Protein AF-A0A2W5ZM91-F1 (afdb_monomer)

Mean predicted aligned error: 16.39 Å

Radius of gyration: 23.59 Å; Cα contacts (8 Å, |Δi|>4): 535; chains: 1; bounding box: 50×59×59 Å

Foldseek 3Di:
DQDFDDQDLVLLCLQQPDVLQVLLVVQLVVVQWPDWDDDPQKTWTWGDDPPDIWTWIWRPRDSVDIWTPIPDPCCVVPRGRHNRHSNSSVCVVCVVPPPPPPDPPPPDLPLFAAEDAPPDPQAFAKEKAWEWALPNVVCVVVQKIKIAMWIDGPNDIGQSLPDDSPGYHHYHQLVVLLVVLCVLPSVCRNPRMDIDGLVSVQSSLVSNAQPFHYANHRPHAAHEHPAADEFDWDWDQDPVRDIDIDGDDDPQWDWRDDPQFIWIDHPRYIHGYDDCPPPPPDD

Secondary structure (DSSP, 8-state):
-PPPPPP-HHHHHHHHHHHHHHHHHHHHHTT-EEEEEEETTEEEEEEEETTEEEEEEEEESSSS-EEE---SHHHHHH----HHHHHHHHHHHS------S-------STTPPEEEETT-TTPEEEEEEEEE-TTHHHHHHHTEEEEEEEEEETTEEEEGGGS-TT-EEEE-HHHHHHHHHHTT-HHHHHHSEEEEEHHHHHHHGGGGTT-TTEEETTTEE-EEEEEEEPPPEEEEE-TTS-EEEEEPPPTTEEEEE-SS-EEEEETTEEEEE-SS-------

Nearest PDB structures (foldseek):
  2ejx-assembly1_A  TM=6.306E-01  e=1.205E+00  Sulfurisphaera tokodaii str. 7
  4nf9-assembly2_B  TM=4.970E-01  e=1.278E+00  Homo sapiens
  8eug-assembly1_n  TM=3.328E-01  e=2.441E+00  Schizosaccharomyces pombe

pLDDT: mean 83.67, std 16.08, range [26.62, 97.62]

Solvent-accessible surface area (backbone atoms only — not comparable to full-atom values): 15792 Å² total; per-residue (Å²): 133,83,77,78,75,79,89,44,72,66,54,44,36,70,62,32,31,68,70,17,46,53,49,9,49,54,40,48,73,66,64,27,57,81,39,62,50,78,57,82,51,39,35,40,28,32,32,53,56,92,95,45,75,32,52,19,12,34,40,47,81,44,94,90,43,66,45,56,58,32,69,44,66,62,26,72,75,67,58,43,42,40,24,58,28,39,19,31,54,48,46,64,76,48,54,72,70,81,71,65,88,67,68,77,82,64,78,65,66,74,68,44,54,42,74,43,58,69,89,50,85,91,35,50,61,39,48,60,34,44,30,37,47,71,57,42,71,60,30,53,75,72,44,44,41,52,40,35,36,31,32,33,45,82,93,47,74,46,44,46,37,74,46,61,42,91,41,48,26,14,25,54,72,53,45,49,35,38,55,61,44,43,62,84,40,63,51,25,53,71,66,12,34,40,80,29,44,59,62,59,49,60,68,35,47,74,43,38,43,69,32,91,41,32,19,36,37,94,77,44,67,34,45,28,49,81,59,65,46,72,70,54,71,48,77,45,78,41,96,86,76,46,77,48,79,42,73,56,83,63,85,84,52,46,84,46,72,57,100,87,51,41,31,29,43,42,94,51,33,38,31,32,47,40,75,82,70,73,83,74,75,82,127

Structure (mmCIF, N/CA/C/O backbone):
data_AF-A0A2W5ZM91-F1
#
_entry.id   AF-A0A2W5ZM91-F1
#
loop_
_atom_site.group_PDB
_atom_site.id
_atom_site.type_symbol
_atom_site.label_atom_id
_atom_site.label_alt_id
_atom_site.label_comp_id
_atom_site.label_asym_id
_atom_site.label_entity_id
_atom_site.label_seq_id
_atom_site.pdbx_PDB_ins_code
_atom_site.Cartn_x
_atom_site.Cartn_y
_atom_site.Cartn_z
_atom_site.occupancy
_atom_site.B_iso_or_equiv
_atom_site.auth_seq_id
_atom_site.auth_comp_id
_atom_site.auth_asym_id
_atom_site.auth_atom_id
_atom_site.pdbx_PDB_model_num
ATOM 1 N N . MET A 1 1 ? -25.606 38.212 18.633 1.00 45.12 1 MET A N 1
ATOM 2 C CA . MET A 1 1 ? -25.183 37.470 17.427 1.00 45.12 1 MET A CA 1
ATOM 3 C C . MET A 1 1 ? -23.709 37.774 17.225 1.00 45.12 1 MET A C 1
ATOM 5 O O . MET A 1 1 ? -23.385 38.929 16.989 1.00 45.12 1 MET A O 1
ATOM 9 N N . SER A 1 2 ? -22.821 36.812 17.476 1.00 53.09 2 SER A N 1
ATOM 10 C CA . SER A 1 2 ? -21.373 37.053 17.430 1.00 53.09 2 SER A CA 1
ATOM 11 C C . SER A 1 2 ? -20.915 37.198 15.982 1.00 53.09 2 SER A C 1
ATOM 13 O O . SER A 1 2 ? -21.149 36.304 15.173 1.00 53.09 2 SER A O 1
ATOM 15 N N . THR A 1 3 ? -20.287 38.325 15.656 1.00 59.88 3 THR A N 1
ATOM 16 C CA . THR A 1 3 ? -19.667 38.573 14.350 1.00 59.88 3 THR A CA 1
ATOM 17 C C . THR A 1 3 ? -18.680 37.444 14.027 1.00 59.88 3 THR A C 1
ATOM 19 O O . THR A 1 3 ? -17.858 37.117 14.888 1.00 59.8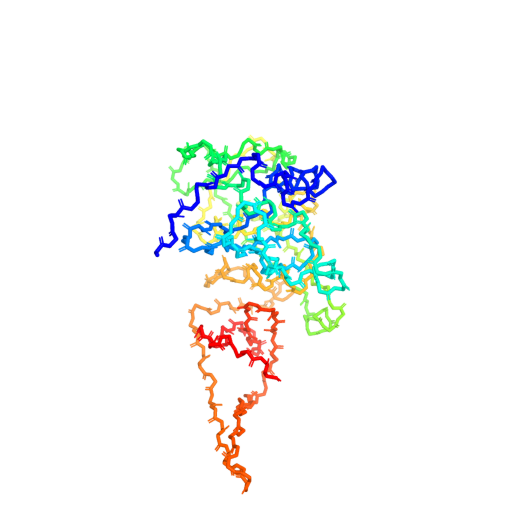8 3 THR A O 1
ATOM 22 N N . PRO A 1 4 ? -18.734 36.827 12.830 1.00 65.62 4 PRO A N 1
ATOM 23 C CA . PRO A 1 4 ? -17.819 35.751 12.472 1.00 65.62 4 PRO A CA 1
ATOM 24 C C . PRO A 1 4 ? -16.387 36.282 12.478 1.00 65.62 4 PRO A C 1
ATOM 26 O O . PRO A 1 4 ? -16.060 37.248 11.787 1.00 65.62 4 PRO A O 1
ATOM 29 N N . ILE A 1 5 ? -15.530 35.668 13.290 1.00 78.88 5 ILE A N 1
ATOM 30 C CA . ILE A 1 5 ? -14.145 36.108 13.422 1.00 78.88 5 ILE A CA 1
ATOM 31 C C . ILE A 1 5 ? -13.370 35.637 12.197 1.00 78.88 5 ILE A C 1
ATOM 33 O O . ILE A 1 5 ? -13.361 34.434 11.916 1.00 78.88 5 ILE A O 1
ATOM 37 N N . PRO A 1 6 ? -12.701 36.544 11.467 1.00 82.00 6 PRO A N 1
ATOM 38 C CA . PRO A 1 6 ? -11.845 36.133 10.375 1.00 82.00 6 PRO A CA 1
ATOM 39 C C . PRO A 1 6 ? -10.673 35.332 10.941 1.00 82.00 6 PRO A C 1
ATOM 41 O O . PRO A 1 6 ? -9.963 35.775 11.851 1.00 82.00 6 PRO A O 1
ATOM 44 N N . LEU A 1 7 ? -10.461 34.141 10.388 1.00 87.56 7 LEU A N 1
ATOM 45 C CA . LEU A 1 7 ? -9.251 33.379 10.646 1.00 87.56 7 LEU A CA 1
ATOM 46 C C . LEU A 1 7 ? -8.064 34.216 10.139 1.00 87.56 7 LEU A C 1
ATOM 48 O O . LEU A 1 7 ? -8.095 34.718 9.019 1.00 87.56 7 LEU A O 1
ATOM 52 N N . THR A 1 8 ? -7.032 34.413 10.960 1.00 89.12 8 THR A N 1
ATOM 53 C CA . THR A 1 8 ? -5.818 35.160 10.580 1.00 89.12 8 THR A CA 1
ATOM 54 C C . THR A 1 8 ? -4.586 34.546 11.235 1.00 89.12 8 THR A C 1
ATOM 56 O O . THR A 1 8 ? -4.690 33.907 12.283 1.00 89.12 8 THR A O 1
ATOM 59 N N . GLU A 1 9 ? -3.398 34.755 10.654 1.00 87.75 9 GLU A N 1
ATOM 60 C CA . GLU A 1 9 ? -2.157 34.197 11.218 1.00 87.75 9 GLU A CA 1
ATOM 61 C C . GLU A 1 9 ? -1.914 34.781 12.618 1.00 87.75 9 GLU A C 1
ATOM 63 O O . GLU A 1 9 ? -1.551 34.059 13.543 1.00 87.75 9 GLU A O 1
ATOM 68 N N . ARG A 1 10 ? -2.239 36.066 12.811 1.00 86.50 10 ARG A N 1
ATOM 69 C CA . ARG A 1 10 ? -2.161 36.747 14.108 1.00 86.50 10 ARG A CA 1
ATOM 70 C C . ARG A 1 10 ? -3.067 36.113 15.167 1.00 86.50 10 ARG A C 1
ATOM 72 O O . ARG A 1 10 ? -2.619 35.928 16.293 1.00 86.50 10 ARG A O 1
ATOM 79 N N . LEU A 1 11 ? -4.303 35.745 14.816 1.00 89.56 11 LEU A N 1
ATOM 80 C CA . LEU A 1 11 ? -5.210 35.033 15.725 1.00 89.56 11 LEU A CA 1
ATOM 81 C C . LEU A 1 11 ? -4.608 33.692 16.170 1.00 89.56 11 LEU A C 1
ATOM 83 O O . LEU A 1 11 ? -4.614 33.377 17.356 1.00 89.56 11 LEU A O 1
ATOM 87 N N . LEU A 1 12 ? -4.047 32.932 15.230 1.00 91.69 12 LEU A N 1
ATOM 88 C CA . LEU A 1 12 ? -3.446 31.629 15.509 1.00 91.69 12 LEU A CA 1
ATOM 89 C C . LEU A 1 12 ? -2.188 31.728 16.386 1.00 91.69 12 LEU A C 1
ATOM 91 O O . LEU A 1 12 ? -2.015 30.910 17.289 1.00 91.69 12 LEU A O 1
ATOM 95 N N . ILE A 1 13 ? -1.334 32.734 16.153 1.00 90.19 13 ILE A N 1
ATOM 96 C CA . ILE A 1 13 ? -0.159 33.010 17.000 1.00 90.19 13 ILE A CA 1
ATOM 97 C C . ILE A 1 13 ? -0.594 33.407 18.408 1.00 90.19 13 ILE A C 1
ATOM 99 O O . ILE A 1 13 ? -0.025 32.908 19.373 1.00 90.19 13 ILE A O 1
ATOM 103 N N . ASN A 1 14 ? -1.599 34.274 18.537 1.00 87.88 14 ASN A N 1
ATOM 104 C CA . ASN A 1 14 ? -2.078 34.718 19.844 1.00 87.88 14 ASN A CA 1
ATOM 105 C C . ASN A 1 14 ? -2.711 33.571 20.642 1.00 87.88 14 ASN A C 1
ATOM 107 O O . ASN A 1 14 ? -2.545 33.513 21.855 1.00 87.88 14 ASN A O 1
ATOM 111 N N . ALA A 1 15 ? -3.399 32.650 19.963 1.00 88.31 15 ALA A N 1
ATOM 112 C CA . ALA A 1 15 ? -4.065 31.525 20.604 1.00 88.31 15 ALA A CA 1
ATOM 113 C C . ALA A 1 15 ? -3.082 30.399 21.000 1.00 88.31 15 ALA A C 1
ATOM 115 O O . ALA A 1 15 ? -3.124 29.907 22.124 1.00 88.31 15 ALA A O 1
ATOM 116 N N . GLY A 1 16 ? -2.180 29.986 20.100 1.00 86.50 16 GLY A N 1
ATOM 117 C CA . GLY A 1 16 ? -1.234 28.882 20.345 1.00 86.50 16 GLY A CA 1
ATOM 118 C C . GLY A 1 16 ? 0.130 29.286 20.909 1.00 86.50 16 GLY A C 1
ATOM 119 O O . GLY A 1 16 ? 0.872 28.447 21.421 1.00 86.50 16 GLY A O 1
ATOM 120 N N . GLY A 1 17 ? 0.494 30.560 20.806 1.00 88.06 17 GLY A N 1
ATOM 121 C CA . GLY A 1 17 ? 1.835 31.042 21.110 1.00 88.06 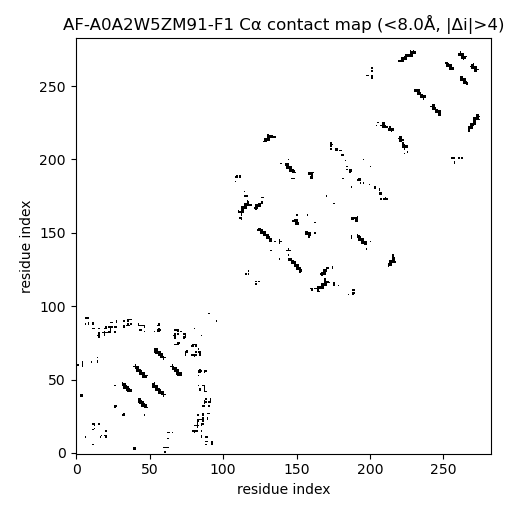17 GLY A CA 1
ATOM 122 C C . GLY A 1 17 ? 2.881 30.663 20.054 1.00 88.06 17 GLY A C 1
ATOM 123 O O . GLY A 1 17 ? 2.657 29.879 19.125 1.00 88.06 17 GLY A O 1
ATOM 124 N N . TRP A 1 18 ? 4.078 31.233 20.209 1.00 86.62 18 TRP A N 1
ATOM 125 C CA . TRP A 1 18 ? 5.196 31.022 19.285 1.00 86.62 18 TRP A CA 1
ATOM 126 C C . TRP A 1 18 ? 5.643 29.552 19.148 1.00 86.62 18 TRP A C 1
ATOM 128 O O . TRP A 1 18 ? 5.872 29.123 18.014 1.00 86.62 18 TRP A O 1
ATOM 138 N N . PRO A 1 19 ? 5.728 28.741 20.227 1.00 88.81 19 PRO A N 1
ATOM 139 C CA . PRO A 1 19 ? 6.114 27.334 20.106 1.00 88.81 19 PRO A CA 1
ATOM 140 C C . PRO A 1 19 ? 5.137 26.518 19.247 1.00 88.81 19 PRO A C 1
ATOM 142 O O . PRO A 1 19 ? 5.575 25.790 18.354 1.00 88.81 19 PRO A O 1
ATOM 145 N N . ALA A 1 20 ? 3.824 26.697 19.445 1.00 91.62 20 ALA A N 1
ATOM 146 C CA . ALA A 1 20 ? 2.808 26.019 18.643 1.00 91.62 20 ALA A CA 1
ATOM 147 C C . ALA A 1 20 ? 2.828 26.498 17.187 1.00 91.62 20 ALA A C 1
ATOM 149 O O . ALA A 1 20 ? 2.715 25.678 16.282 1.00 91.62 20 ALA A O 1
ATOM 150 N N . MET A 1 21 ? 3.038 27.798 16.942 1.00 90.69 21 MET A N 1
ATOM 151 C CA . MET A 1 21 ? 3.167 28.328 15.580 1.00 90.69 21 MET A CA 1
ATOM 152 C C . MET A 1 21 ? 4.398 27.770 14.851 1.00 90.69 21 MET A C 1
ATOM 154 O O . MET A 1 21 ? 4.317 27.438 13.668 1.00 90.69 21 MET A O 1
ATOM 158 N N . LYS A 1 22 ? 5.539 27.631 15.537 1.00 90.62 22 LYS A N 1
ATOM 159 C CA . LYS A 1 22 ? 6.743 27.027 14.948 1.00 90.62 22 LYS A CA 1
ATOM 160 C C . LYS A 1 22 ? 6.488 25.569 14.556 1.00 90.62 22 LYS A C 1
ATOM 162 O O . LYS A 1 22 ? 6.696 25.215 13.399 1.00 90.62 22 LYS A O 1
ATOM 167 N N . ALA A 1 23 ? 5.954 24.769 15.478 1.00 91.19 23 ALA A N 1
ATOM 168 C CA . ALA A 1 23 ? 5.603 23.376 15.205 1.00 91.19 23 ALA A CA 1
ATOM 169 C C . ALA A 1 23 ? 4.553 23.252 14.084 1.00 91.19 23 ALA A C 1
ATOM 171 O O . ALA A 1 23 ? 4.670 22.400 13.206 1.00 91.19 23 ALA A O 1
ATOM 172 N N . ALA A 1 24 ? 3.556 24.140 14.063 1.00 94.19 24 ALA A N 1
ATOM 173 C CA . ALA A 1 24 ? 2.532 24.172 13.028 1.00 94.19 24 ALA A CA 1
ATOM 174 C C . ALA A 1 24 ? 3.106 24.442 11.634 1.00 94.19 24 ALA A C 1
ATOM 176 O O . ALA A 1 24 ? 2.694 23.806 10.665 1.00 94.19 24 ALA A O 1
ATOM 177 N N . ARG A 1 25 ? 4.081 25.351 11.522 1.00 90.69 25 ARG A N 1
ATOM 178 C CA . ARG A 1 25 ? 4.779 25.616 10.256 1.00 90.69 25 ARG A CA 1
ATOM 179 C C . ARG A 1 25 ? 5.523 24.384 9.759 1.00 90.69 25 ARG A C 1
ATOM 181 O O . ARG A 1 25 ? 5.434 24.092 8.572 1.00 90.69 25 ARG A O 1
ATOM 188 N N . ASP A 1 26 ? 6.183 23.640 10.643 1.00 89.06 26 ASP A N 1
ATOM 189 C CA . ASP A 1 26 ? 6.865 22.395 10.270 1.00 89.06 26 ASP A CA 1
ATOM 190 C C . ASP A 1 26 ? 5.866 21.321 9.802 1.00 89.06 26 ASP A C 1
ATOM 192 O O . ASP A 1 26 ? 6.106 20.639 8.805 1.00 89.06 26 ASP A O 1
ATOM 196 N N . VAL A 1 27 ? 4.705 21.218 10.458 1.00 90.25 27 VAL A N 1
ATOM 197 C CA . VAL A 1 27 ? 3.609 20.307 10.079 1.00 90.25 27 VAL A CA 1
ATOM 198 C C . VAL A 1 27 ? 3.021 20.656 8.707 1.00 90.25 27 VAL A C 1
ATOM 200 O O . VAL A 1 27 ? 2.840 19.761 7.876 1.00 90.25 27 VAL A O 1
ATOM 203 N N . VAL A 1 28 ? 2.741 21.939 8.455 1.00 89.25 28 VAL A N 1
ATOM 204 C CA . VAL A 1 28 ? 2.219 22.419 7.164 1.00 89.25 28 VAL A CA 1
ATOM 205 C C . VAL A 1 28 ? 3.267 22.248 6.066 1.00 89.25 28 VAL A C 1
ATOM 207 O O . VAL A 1 28 ? 2.954 21.707 5.010 1.00 89.25 28 VAL A O 1
ATOM 210 N N . LYS A 1 29 ? 4.528 22.619 6.329 1.00 85.44 29 LYS A N 1
ATOM 211 C CA . LYS A 1 29 ? 5.647 22.442 5.390 1.00 85.44 29 LYS A CA 1
ATOM 212 C C . LYS A 1 29 ? 5.853 20.974 5.015 1.00 85.44 29 LYS A C 1
ATOM 214 O O . LYS A 1 29 ? 6.167 20.677 3.871 1.00 85.44 29 LYS A O 1
ATOM 219 N N . ALA A 1 30 ? 5.655 20.060 5.963 1.00 80.69 30 ALA A N 1
ATOM 220 C CA . ALA A 1 30 ? 5.753 18.623 5.733 1.00 80.69 30 ALA A CA 1
ATOM 221 C C . ALA A 1 30 ? 4.491 17.998 5.099 1.00 80.69 30 ALA A C 1
ATOM 223 O O . ALA A 1 30 ? 4.415 16.771 5.013 1.00 80.69 30 ALA A O 1
ATOM 224 N N . GLY A 1 31 ? 3.487 18.797 4.710 1.00 85.44 31 GLY A N 1
ATOM 225 C CA . GLY A 1 31 ? 2.267 18.315 4.050 1.00 85.44 31 GLY A CA 1
ATOM 226 C C . GLY A 1 31 ? 1.434 17.363 4.912 1.00 85.44 31 GLY A C 1
ATOM 227 O O . GLY A 1 31 ? 0.794 16.451 4.398 1.00 85.44 31 GLY A O 1
ATOM 228 N N . ARG A 1 32 ? 1.488 17.508 6.242 1.00 88.44 32 ARG A N 1
ATOM 229 C CA . ARG A 1 32 ? 0.858 16.557 7.174 1.00 88.44 32 ARG A CA 1
ATOM 230 C C . ARG A 1 32 ? -0.580 16.908 7.549 1.00 88.44 32 ARG A C 1
ATOM 232 O O . ARG A 1 32 ? -1.206 16.138 8.272 1.00 88.44 32 ARG A O 1
ATOM 239 N N . VAL A 1 33 ? -1.100 18.040 7.082 1.00 92.00 33 VAL A N 1
ATOM 240 C CA . VAL A 1 33 ? -2.511 18.410 7.234 1.00 92.00 33 VAL A CA 1
ATOM 241 C C . VAL A 1 33 ? -3.282 17.787 6.074 1.00 92.00 33 VAL A C 1
ATOM 243 O O . VAL A 1 33 ? -3.070 18.170 4.928 1.00 92.00 33 VAL A O 1
ATOM 246 N N . THR A 1 34 ? -4.133 16.801 6.350 1.00 84.00 34 THR A N 1
ATOM 247 C CA . THR A 1 34 ? -4.862 16.059 5.303 1.00 84.00 34 THR A CA 1
ATOM 248 C C . THR A 1 34 ? -6.233 16.655 5.000 1.00 84.00 34 THR A C 1
ATOM 250 O O . THR A 1 34 ? -6.782 16.412 3.934 1.00 84.00 34 THR A O 1
ATOM 253 N N . GLU A 1 35 ? -6.787 17.431 5.930 1.00 84.62 35 GLU A N 1
ATOM 254 C CA . GLU A 1 35 ? -8.048 18.153 5.762 1.00 84.62 35 GLU A CA 1
ATOM 255 C C . GLU A 1 35 ? -8.014 19.424 6.612 1.00 84.62 35 GLU A C 1
ATOM 257 O O . GLU A 1 35 ? -7.480 19.403 7.726 1.00 84.62 35 GLU A O 1
ATOM 262 N N . ALA A 1 36 ? -8.594 20.511 6.104 1.00 90.69 36 ALA A N 1
ATOM 263 C CA . ALA A 1 36 ? -8.830 21.727 6.866 1.00 90.69 36 ALA A CA 1
ATOM 264 C C . ALA A 1 36 ? -10.106 22.424 6.375 1.00 90.69 36 ALA A C 1
ATOM 266 O O . ALA A 1 36 ? -10.306 22.607 5.175 1.00 90.69 36 ALA A O 1
ATOM 267 N N . ARG A 1 37 ? -10.966 22.817 7.311 1.00 89.69 37 ARG A N 1
ATOM 268 C CA . ARG A 1 37 ? -12.248 23.481 7.064 1.00 89.69 37 ARG A CA 1
ATOM 269 C C . ARG A 1 37 ? -12.505 24.498 8.165 1.00 89.69 37 ARG A C 1
ATOM 271 O O . ARG A 1 37 ? -12.347 24.184 9.346 1.00 89.69 37 ARG A O 1
ATOM 278 N N . TYR A 1 38 ? -12.921 25.701 7.781 1.00 91.19 38 TYR A N 1
ATOM 279 C CA . TYR A 1 38 ? -13.354 26.728 8.722 1.00 91.19 38 TYR A CA 1
ATOM 280 C C . TYR A 1 38 ? -14.803 27.111 8.446 1.00 91.19 38 TYR A C 1
ATOM 282 O O . TYR A 1 38 ? -15.105 27.789 7.469 1.00 91.19 38 TYR A O 1
ATOM 290 N N . GLU A 1 39 ? -15.682 26.659 9.332 1.00 89.44 39 GLU A N 1
ATOM 291 C CA . GLU A 1 39 ? -17.096 27.012 9.380 1.00 89.44 39 GLU A CA 1
ATOM 292 C C . GLU A 1 39 ? -17.323 27.691 10.735 1.00 89.44 39 GLU A C 1
ATOM 294 O O . GLU A 1 39 ? -17.506 26.994 11.737 1.00 89.44 39 GLU A O 1
ATOM 299 N N . PRO A 1 40 ? -17.214 29.035 10.815 1.00 84.31 40 PRO A N 1
ATOM 300 C CA . PRO A 1 40 ? -17.241 29.758 12.081 1.00 84.31 40 PRO A CA 1
ATOM 301 C C . PRO A 1 40 ? -18.400 29.308 12.987 1.00 84.31 40 PRO A C 1
ATOM 303 O O . PRO A 1 40 ? -19.536 29.223 12.519 1.00 84.31 40 PRO A O 1
ATOM 306 N N . PRO A 1 41 ? -18.148 29.033 14.282 1.00 90.19 41 PRO A N 1
ATOM 307 C CA . PRO A 1 41 ? -16.902 29.262 15.027 1.00 90.19 41 PRO A CA 1
ATOM 308 C C . PRO A 1 41 ? -15.905 28.087 14.980 1.00 90.19 41 PRO A C 1
ATOM 310 O O . PRO A 1 41 ? -14.948 28.063 15.752 1.00 90.19 41 PRO A O 1
ATOM 313 N N . LEU A 1 42 ? -16.140 27.072 14.151 1.00 93.12 42 LEU A N 1
ATOM 314 C CA . LEU A 1 42 ? -15.397 25.815 14.158 1.00 93.12 42 LEU A CA 1
ATOM 315 C C . LEU A 1 42 ? -14.331 25.771 13.061 1.00 93.12 42 LEU A C 1
ATOM 317 O O . LEU A 1 42 ? -14.612 25.788 11.865 1.00 93.12 42 LEU A O 1
ATOM 321 N N . LEU A 1 43 ? -13.085 25.632 13.497 1.00 94.06 43 LEU A N 1
ATOM 322 C CA . LEU A 1 43 ? -11.960 25.210 12.678 1.00 94.06 43 LEU A CA 1
ATOM 323 C C . LEU A 1 43 ? -11.753 23.711 12.897 1.00 94.06 43 LEU A C 1
ATOM 325 O O . LEU A 1 43 ? -11.539 23.284 14.030 1.00 94.06 43 LEU A O 1
ATOM 329 N N . THR A 1 44 ? -11.794 22.913 11.838 1.00 92.88 44 THR A N 1
ATOM 330 C CA . THR A 1 44 ? -11.666 21.450 11.916 1.00 92.88 44 THR A CA 1
ATOM 331 C C . THR A 1 44 ? -10.741 20.916 10.834 1.00 92.88 44 THR A C 1
ATOM 333 O O . THR A 1 44 ? -10.594 21.520 9.774 1.00 92.88 44 THR A O 1
ATOM 336 N N . GLY A 1 45 ? -10.085 19.796 11.119 1.00 92.25 45 GLY A N 1
ATOM 337 C CA . GLY A 1 45 ? -9.166 19.155 10.197 1.00 92.25 45 GLY A CA 1
ATOM 338 C C . GLY A 1 45 ? -8.506 17.913 10.782 1.00 92.25 45 GLY A C 1
ATOM 339 O O . GLY A 1 45 ? -8.777 17.500 11.916 1.00 92.25 45 GLY A O 1
ATOM 340 N N . PHE A 1 46 ? -7.603 17.335 10.001 1.00 92.31 46 PHE A N 1
ATOM 341 C CA . PHE A 1 46 ? -6.823 16.166 10.391 1.00 92.31 46 PHE A CA 1
ATOM 342 C C . PHE A 1 46 ? -5.337 16.421 10.182 1.00 92.31 46 PHE A C 1
ATOM 344 O O . PHE A 1 46 ? -4.925 16.971 9.158 1.00 92.31 46 PHE A O 1
ATOM 351 N N . VAL A 1 47 ? -4.533 15.999 11.158 1.00 93.19 47 VAL A N 1
ATOM 352 C CA . VAL A 1 47 ? -3.077 16.138 11.113 1.00 93.19 47 VAL A CA 1
ATOM 353 C C . VAL A 1 47 ? -2.410 14.798 11.387 1.00 93.19 47 VAL A C 1
ATOM 355 O O . VAL A 1 47 ? -2.672 14.154 12.405 1.00 93.19 47 VAL A O 1
ATOM 358 N N . ARG A 1 48 ? -1.524 14.388 10.479 1.00 91.50 48 ARG A N 1
ATOM 359 C CA . ARG A 1 48 ? -0.719 13.174 10.606 1.00 91.50 48 ARG A CA 1
ATOM 360 C C . ARG A 1 48 ? 0.554 13.447 11.401 1.00 91.50 48 ARG A C 1
ATOM 362 O O . ARG A 1 48 ? 1.342 14.323 11.051 1.00 91.50 48 ARG A O 1
ATOM 369 N N . GLU A 1 49 ? 0.829 12.626 12.402 1.00 83.19 49 GLU A N 1
ATOM 370 C CA . GLU A 1 49 ? 2.094 12.636 13.135 1.00 83.19 49 GLU A CA 1
ATOM 371 C C . GLU A 1 49 ? 2.529 11.193 13.420 1.00 83.19 49 GLU A C 1
ATOM 373 O O . GLU A 1 49 ? 1.833 10.413 14.076 1.00 83.19 49 GLU A O 1
ATOM 378 N N . GLY A 1 50 ? 3.678 10.807 12.858 1.00 80.94 50 GLY A N 1
ATOM 379 C CA . GLY A 1 50 ? 4.094 9.407 12.812 1.00 80.94 50 GLY A CA 1
ATOM 380 C C . GLY A 1 50 ? 3.043 8.543 12.106 1.00 80.94 50 GLY A C 1
ATOM 381 O O . GLY A 1 50 ? 2.649 8.834 10.979 1.00 80.94 50 GLY A O 1
ATOM 382 N N . ALA A 1 51 ? 2.582 7.492 12.788 1.00 74.38 51 ALA A N 1
ATOM 383 C CA . ALA A 1 51 ? 1.537 6.585 12.306 1.00 74.38 51 ALA A CA 1
ATOM 384 C C . ALA A 1 51 ? 0.112 6.972 12.757 1.00 74.38 51 ALA A C 1
ATOM 386 O O . ALA A 1 51 ? -0.837 6.246 12.465 1.00 74.38 51 ALA A O 1
ATOM 387 N N . LYS A 1 52 ? -0.057 8.073 13.505 1.00 76.00 52 LYS A N 1
ATOM 388 C CA . LYS A 1 52 ? -1.355 8.496 14.048 1.00 76.00 52 LYS A CA 1
ATOM 389 C C . LYS A 1 52 ? -1.909 9.680 13.259 1.00 76.00 52 LYS A C 1
ATOM 391 O O . LYS A 1 52 ? -1.171 10.595 12.905 1.00 76.00 52 LYS A O 1
ATOM 396 N N . ASN A 1 53 ? -3.222 9.672 13.044 1.00 87.62 53 ASN A N 1
ATOM 397 C CA . ASN A 1 53 ? -3.969 10.829 12.562 1.00 87.62 53 ASN A CA 1
ATOM 398 C C . ASN A 1 53 ? -4.742 11.426 13.735 1.00 87.62 53 ASN A C 1
ATOM 400 O O . ASN A 1 53 ? -5.589 10.759 14.334 1.00 87.62 53 ASN A O 1
ATOM 404 N N . TYR A 1 54 ? -4.446 12.676 14.066 1.00 91.38 54 TYR A N 1
ATOM 405 C CA . TYR A 1 54 ? -5.169 13.416 15.086 1.00 91.38 54 TYR A CA 1
ATOM 406 C C . TYR A 1 54 ? -6.298 14.206 14.439 1.00 91.38 54 TYR A C 1
ATOM 408 O O . TYR A 1 54 ? -6.096 14.893 13.438 1.00 91.38 54 TYR A O 1
ATOM 416 N N . ARG A 1 55 ? -7.488 14.129 15.040 1.00 92.75 55 ARG A N 1
ATOM 417 C CA . ARG A 1 55 ? -8.539 15.112 14.784 1.00 92.75 55 ARG A CA 1
ATOM 418 C C . ARG A 1 55 ? -8.073 16.398 15.452 1.00 92.75 55 ARG A C 1
ATOM 420 O O . ARG A 1 55 ? -7.782 16.388 16.648 1.00 92.75 55 ARG A O 1
ATOM 427 N N . SER A 1 56 ? -7.956 17.466 14.679 1.00 95.75 56 SER A N 1
ATOM 428 C CA . SER A 1 56 ? -7.362 18.732 15.103 1.00 95.75 56 SER A CA 1
ATOM 429 C C . SER A 1 56 ? -8.277 19.885 14.729 1.00 95.75 56 SER A C 1
ATOM 431 O O . SER A 1 56 ? -9.037 19.808 13.766 1.00 95.75 56 SER A O 1
ATOM 433 N N . GLY A 1 57 ? -8.245 20.952 15.515 1.00 94.19 57 GLY A N 1
ATOM 434 C CA . GLY A 1 57 ? -9.191 22.036 15.325 1.00 94.19 57 GLY A CA 1
ATOM 435 C C . GLY A 1 57 ? -9.312 22.949 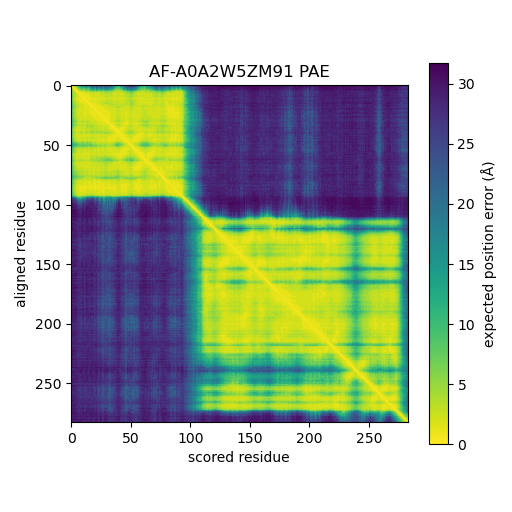16.527 1.00 94.19 57 GLY A C 1
ATOM 436 O O . GLY A 1 57 ? -8.797 22.658 17.607 1.00 94.19 57 GLY A O 1
ATOM 437 N N . LEU A 1 58 ? -10.016 24.054 16.319 1.00 95.00 58 LEU A N 1
ATOM 438 C CA . LEU A 1 58 ? -10.288 25.072 17.322 1.00 95.00 58 LEU A CA 1
ATOM 439 C C . LEU A 1 58 ? -11.773 25.426 17.294 1.00 95.00 58 LEU A C 1
ATOM 441 O O . LEU A 1 58 ? -12.383 25.480 16.226 1.00 95.00 58 LEU A O 1
ATOM 445 N N . ARG A 1 59 ? -12.340 25.742 18.456 1.00 92.88 59 ARG A N 1
ATOM 446 C CA . ARG A 1 59 ? -13.582 26.514 18.533 1.00 92.88 59 ARG A CA 1
ATOM 447 C C . ARG A 1 59 ? -13.222 27.952 18.883 1.00 92.88 59 ARG A C 1
ATOM 449 O O . ARG A 1 59 ? -12.778 28.220 19.993 1.00 92.88 59 ARG A O 1
ATOM 456 N N . ILE A 1 60 ? -13.391 28.862 17.932 1.00 91.88 60 ILE A N 1
ATOM 457 C CA . ILE A 1 60 ? -13.016 30.276 18.033 1.00 91.88 60 ILE A CA 1
ATOM 458 C C . ILE A 1 60 ? -14.285 31.080 18.327 1.00 91.88 60 ILE A C 1
ATOM 460 O O . ILE A 1 60 ? -15.037 31.425 17.414 1.00 91.88 60 ILE A O 1
ATOM 464 N N . LYS A 1 61 ? -14.546 31.358 19.607 1.00 84.38 61 LYS A N 1
ATOM 465 C CA . LYS A 1 61 ? -15.694 32.180 20.026 1.00 84.38 61 LYS A CA 1
ATOM 466 C C . LYS A 1 61 ? -15.342 33.665 20.019 1.00 84.38 61 LYS A C 1
ATOM 468 O O . LYS A 1 61 ? -16.154 34.487 19.600 1.00 84.38 61 LYS A O 1
ATOM 473 N N . SER A 1 62 ? -14.132 33.999 20.473 1.00 84.25 62 SER A N 1
ATOM 474 C CA . SER A 1 62 ? -13.561 35.345 20.424 1.00 84.25 62 SER A CA 1
ATOM 475 C C . SER A 1 62 ? -12.052 35.303 20.141 1.00 84.25 62 SER A C 1
ATOM 477 O O . SER A 1 62 ? -11.444 34.238 20.192 1.00 84.25 62 SER A O 1
ATOM 479 N N . ALA A 1 63 ? -11.408 36.446 19.879 1.00 79.88 63 ALA A N 1
ATOM 480 C CA . ALA A 1 63 ? -9.945 36.495 19.743 1.00 79.88 63 ALA A CA 1
ATOM 481 C C . ALA A 1 63 ? -9.200 36.111 21.039 1.00 79.88 63 ALA A C 1
ATOM 483 O O . ALA A 1 63 ? -8.030 35.741 20.978 1.00 79.88 63 ALA A O 1
ATOM 484 N N . ALA A 1 64 ? -9.877 36.203 22.188 1.00 78.75 64 ALA A N 1
ATOM 485 C CA . ALA A 1 64 ? -9.365 35.828 23.505 1.00 78.75 64 ALA A CA 1
ATOM 486 C C . ALA A 1 64 ? -9.966 34.510 24.038 1.00 78.75 64 ALA A C 1
ATOM 488 O O . ALA A 1 64 ? -9.501 34.002 25.051 1.00 78.75 64 ALA A O 1
ATOM 489 N N . ASP A 1 65 ? -10.986 33.959 23.369 1.00 83.81 65 ASP A N 1
ATOM 490 C CA . ASP A 1 65 ? -11.713 32.751 23.777 1.00 83.81 65 ASP A CA 1
ATOM 491 C C . ASP A 1 65 ? -11.669 31.728 22.639 1.00 83.81 65 ASP A C 1
ATOM 493 O O . ASP A 1 65 ? -12.479 31.752 21.699 1.00 83.81 65 ASP A O 1
ATOM 497 N N . VAL A 1 66 ? -10.647 30.876 22.716 1.00 90.00 66 VAL A N 1
ATOM 498 C CA . VAL A 1 66 ? -10.341 29.843 21.733 1.00 90.00 66 VAL A CA 1
ATOM 499 C C . VAL A 1 66 ? -10.136 28.518 22.458 1.00 90.00 66 VAL A C 1
ATOM 501 O O . VAL A 1 66 ? -9.199 28.361 23.238 1.00 90.00 66 VAL A O 1
ATOM 504 N N . GLU A 1 67 ? -10.992 27.543 22.168 1.00 89.75 67 GLU A N 1
ATOM 505 C CA . GLU A 1 67 ? -10.894 26.198 22.737 1.00 89.75 67 GLU A CA 1
ATOM 506 C C . GLU A 1 67 ? -10.153 25.270 21.774 1.00 89.75 67 GLU A C 1
ATOM 508 O O . GLU A 1 67 ? -10.448 25.242 20.574 1.00 89.75 67 GLU A O 1
ATOM 513 N N . ASN A 1 68 ? -9.229 24.461 22.295 1.00 93.31 68 ASN A N 1
ATOM 514 C CA . ASN A 1 68 ? -8.578 23.426 21.503 1.00 93.31 68 ASN A CA 1
ATOM 515 C C . ASN A 1 68 ? -9.461 22.172 21.397 1.00 93.31 68 ASN A C 1
ATOM 517 O O . ASN A 1 68 ? -9.910 21.634 22.406 1.00 93.31 68 ASN A O 1
ATOM 521 N N . LEU A 1 69 ? -9.669 21.672 20.176 1.00 91.94 69 LEU A N 1
ATOM 522 C CA . LEU A 1 69 ? -10.427 20.446 19.893 1.00 91.94 69 LEU A CA 1
ATOM 523 C C . LEU A 1 69 ? -9.526 19.283 19.448 1.00 91.94 69 LEU A C 1
ATOM 525 O O . LEU A 1 69 ? -10.019 18.264 18.961 1.00 91.94 69 LEU A O 1
ATOM 529 N N . CYS A 1 70 ? -8.204 19.425 19.582 1.00 92.94 70 CYS A N 1
ATOM 530 C CA . CYS A 1 70 ? -7.267 18.391 19.166 1.00 92.94 70 CYS A CA 1
ATOM 531 C C . CYS A 1 70 ? -7.303 17.159 20.073 1.00 92.94 70 CYS A C 1
ATOM 533 O O . CYS A 1 70 ? -7.326 17.274 21.300 1.00 92.94 70 CYS A O 1
ATOM 535 N N . THR A 1 71 ? -7.185 15.972 19.475 1.00 90.00 71 THR A N 1
ATOM 536 C CA . THR A 1 71 ? -7.077 14.697 20.201 1.00 90.00 71 THR A CA 1
ATOM 537 C C . THR A 1 71 ? -5.643 14.316 20.588 1.00 90.00 71 THR A C 1
ATOM 539 O O . THR A 1 71 ? -5.436 13.242 21.160 1.00 90.00 71 THR A O 1
ATOM 542 N N . CYS A 1 72 ? -4.646 15.165 20.308 1.00 87.75 72 CYS A N 1
ATOM 543 C CA . CYS A 1 72 ? -3.263 14.906 20.707 1.00 87.75 72 CYS A CA 1
ATOM 544 C C . CYS A 1 72 ? -3.079 14.984 22.228 1.00 87.75 72 CYS A C 1
ATOM 546 O O . CYS A 1 72 ? -3.861 15.612 22.946 1.00 87.75 72 CYS A O 1
ATOM 548 N N . TRP A 1 73 ? -2.012 14.350 22.715 1.00 86.06 73 TRP A N 1
ATOM 549 C CA . TRP A 1 73 ? -1.726 14.277 24.145 1.00 86.06 73 TRP A CA 1
ATOM 550 C C . TRP A 1 73 ? -1.621 15.661 24.792 1.00 86.06 73 TRP A C 1
ATOM 552 O O . TRP A 1 73 ? -2.261 15.874 25.808 1.00 86.06 73 TRP A O 1
ATOM 562 N N . GLU A 1 74 ? -0.912 16.611 24.177 1.00 84.44 74 GLU A N 1
ATOM 563 C CA . GLU A 1 74 ? -0.733 17.973 24.708 1.00 84.44 74 GLU A CA 1
ATOM 564 C C . GLU A 1 74 ? -2.069 18.698 24.944 1.00 84.44 74 GLU A C 1
ATOM 566 O O . GLU A 1 74 ? -2.283 19.294 26.000 1.00 84.44 74 GLU A O 1
ATOM 571 N N . SER A 1 75 ? -2.995 18.584 23.989 1.00 88.75 75 SER A N 1
ATOM 572 C CA . SER A 1 75 ? -4.347 19.140 24.103 1.00 88.75 75 SER A CA 1
ATOM 573 C C . SER A 1 75 ? -5.145 18.450 25.209 1.00 88.75 75 SER A C 1
ATOM 575 O O . SER A 1 75 ? -5.769 19.112 26.032 1.00 88.75 75 SER A O 1
ATOM 577 N N . ARG A 1 76 ? -5.085 17.113 25.285 1.00 86.88 76 ARG A N 1
ATOM 578 C CA . ARG A 1 76 ? -5.839 16.330 26.280 1.00 86.88 76 ARG A CA 1
ATOM 579 C C . ARG A 1 76 ? -5.293 16.464 27.700 1.00 86.88 76 ARG A C 1
ATOM 581 O O . ARG A 1 76 ? -6.072 16.391 28.641 1.00 86.88 76 ARG A O 1
ATOM 588 N N . SER A 1 77 ? -3.978 16.605 27.857 1.00 77.25 77 SER A N 1
ATOM 589 C CA . SER A 1 77 ? -3.315 16.648 29.162 1.00 77.25 77 SER A CA 1
ATOM 590 C C . SER A 1 77 ? -3.295 18.048 29.761 1.00 77.25 77 SER A C 1
ATOM 592 O O . SER A 1 77 ? -3.390 18.184 30.976 1.00 77.25 77 SER A O 1
ATOM 594 N N . SER A 1 78 ? -3.172 19.084 28.926 1.00 77.94 78 SER A N 1
ATOM 595 C CA . SER A 1 78 ? -2.966 20.458 29.396 1.00 77.94 78 SER A CA 1
ATOM 596 C C . SER A 1 78 ? -4.012 21.461 28.915 1.00 77.94 78 SER A C 1
ATOM 598 O O . SER A 1 78 ? -3.965 22.615 29.331 1.00 77.94 78 SER A O 1
ATOM 600 N N . GLY A 1 79 ? -4.921 21.069 28.013 1.00 77.69 79 GLY A N 1
ATOM 601 C CA . GLY A 1 79 ? -5.903 21.972 27.399 1.00 77.69 79 GLY A CA 1
ATOM 602 C C . GLY A 1 79 ? -5.294 23.044 26.488 1.00 77.69 79 GLY A C 1
ATOM 603 O O . GLY A 1 79 ? -6.026 23.837 25.899 1.00 77.69 79 GLY A O 1
ATOM 604 N N . LYS A 1 80 ? -3.961 23.085 26.354 1.00 87.94 80 LYS A N 1
ATOM 605 C CA . LYS A 1 80 ? -3.247 24.093 25.568 1.00 87.94 80 LYS A CA 1
ATOM 606 C C . LYS A 1 80 ? -3.513 23.921 24.084 1.00 87.94 80 LYS A C 1
ATOM 608 O O . LYS A 1 80 ? -3.681 22.805 23.586 1.00 87.94 80 LYS A O 1
ATOM 613 N N . ILE A 1 81 ? -3.483 25.034 23.360 1.00 91.31 81 ILE A N 1
ATOM 614 C CA . ILE A 1 81 ? -3.541 25.041 21.902 1.00 91.31 81 ILE A CA 1
ATOM 615 C C . ILE A 1 81 ? -2.219 24.505 21.351 1.00 91.31 81 ILE A C 1
ATOM 617 O O . ILE A 1 81 ? -1.165 25.113 21.503 1.00 91.31 81 ILE A O 1
ATOM 621 N N . CYS A 1 82 ? -2.292 23.336 20.724 1.00 94.31 82 CYS A N 1
ATOM 622 C CA . CYS A 1 82 ? -1.137 22.612 20.210 1.00 94.31 82 CYS A CA 1
ATOM 623 C C . CYS A 1 82 ? -0.808 22.999 18.762 1.00 94.31 82 CYS A C 1
ATOM 625 O O . CYS A 1 82 ? -1.641 23.546 18.028 1.00 94.31 82 CYS A O 1
ATOM 627 N N . GLY A 1 83 ? 0.393 22.622 18.315 1.00 95.19 83 GLY A N 1
ATOM 628 C CA . GLY A 1 83 ? 0.836 22.851 16.936 1.00 95.19 83 GLY A CA 1
ATOM 629 C C . GLY A 1 83 ? -0.085 22.230 15.880 1.00 95.19 83 GLY A C 1
ATOM 630 O O . GLY A 1 83 ? -0.244 22.795 14.803 1.00 95.19 83 GLY A O 1
ATOM 631 N N . HIS A 1 84 ? -0.768 21.122 16.188 1.00 96.06 84 HIS A N 1
ATOM 632 C CA . HIS A 1 84 ? -1.689 20.479 15.246 1.00 96.06 84 HIS A CA 1
ATOM 633 C C . HIS A 1 84 ? -2.910 21.349 14.913 1.00 96.06 84 HIS A C 1
ATOM 635 O O . HIS A 1 84 ? -3.238 21.529 13.745 1.00 96.06 84 HIS A O 1
ATOM 641 N N . SER A 1 85 ? -3.569 21.934 15.915 1.00 95.69 85 SER A N 1
ATOM 642 C CA . SER A 1 85 ? -4.741 22.789 15.674 1.00 95.69 85 SER A CA 1
ATOM 643 C C . SER A 1 85 ? -4.374 24.105 14.998 1.00 95.69 85 SER A C 1
ATOM 645 O O . SER A 1 85 ? -5.114 24.590 14.144 1.00 95.69 85 SER A O 1
ATOM 647 N N . VAL A 1 86 ? -3.199 24.649 15.326 1.00 96.25 86 VAL A N 1
ATOM 648 C CA . VAL A 1 86 ? -2.648 25.824 14.640 1.00 96.25 86 VAL A CA 1
ATOM 649 C C . VAL A 1 86 ? -2.312 25.499 13.179 1.00 96.25 86 VAL A C 1
ATOM 651 O O . VAL A 1 86 ? -2.580 26.321 12.305 1.00 96.25 86 VAL A O 1
ATOM 654 N N . ALA A 1 87 ? -1.802 24.296 12.886 1.00 95.31 87 ALA A N 1
ATOM 655 C CA . ALA A 1 87 ? -1.477 23.859 11.526 1.00 95.31 87 ALA A CA 1
ATOM 656 C C . ALA A 1 87 ? -2.708 23.787 10.616 1.00 95.31 87 ALA A C 1
ATOM 658 O O . ALA A 1 87 ? -2.635 24.231 9.474 1.00 95.31 87 ALA A O 1
ATOM 659 N N . VAL A 1 88 ? -3.845 23.298 11.126 1.00 95.25 88 VAL A N 1
ATOM 660 C CA . VAL A 1 88 ? -5.121 23.288 10.386 1.00 95.25 88 VAL A CA 1
ATOM 661 C C . VAL A 1 88 ? -5.525 24.708 9.979 1.00 95.25 88 VAL A C 1
ATOM 663 O O . VAL A 1 88 ? -5.886 24.949 8.830 1.00 95.25 88 VAL A O 1
ATOM 666 N N . GLY A 1 89 ? -5.416 25.673 10.898 1.00 93.00 89 GLY A N 1
ATOM 667 C CA . GLY A 1 89 ? -5.734 27.071 10.602 1.00 93.00 89 GLY A CA 1
ATOM 668 C C . GLY A 1 89 ? -4.750 27.701 9.621 1.00 93.00 89 GLY A C 1
ATOM 669 O O . GLY A 1 89 ? -5.148 28.415 8.704 1.00 93.00 89 GLY A O 1
ATOM 670 N N . LEU A 1 90 ? -3.460 27.405 9.779 1.00 93.25 90 LEU A N 1
ATOM 671 C CA . LEU A 1 90 ? -2.412 27.929 8.911 1.00 93.25 90 LEU A CA 1
ATOM 672 C C . LEU A 1 90 ? -2.535 27.390 7.476 1.00 93.25 90 LEU A C 1
ATOM 674 O O . LEU A 1 90 ? -2.310 28.149 6.535 1.00 93.25 90 LEU A O 1
ATOM 678 N N . ALA A 1 91 ? -2.951 26.130 7.312 1.00 89.94 91 ALA A N 1
ATOM 679 C CA . ALA A 1 91 ? -3.210 25.509 6.012 1.00 89.94 91 ALA A CA 1
ATOM 680 C C . ALA A 1 91 ? -4.384 26.153 5.246 1.00 89.94 91 ALA A C 1
ATOM 682 O O . ALA A 1 91 ? -4.396 26.121 4.020 1.00 89.94 91 ALA A O 1
ATOM 683 N N . LEU A 1 92 ? -5.350 26.768 5.941 1.00 87.88 92 LEU A N 1
ATOM 684 C CA . LEU A 1 92 ? -6.439 27.525 5.303 1.00 87.88 92 LEU A CA 1
ATOM 685 C C . LEU A 1 92 ? -6.039 28.950 4.917 1.00 87.88 92 LEU A C 1
ATOM 687 O O . LEU A 1 92 ? -6.526 29.473 3.922 1.00 87.88 92 LEU A O 1
ATOM 691 N N . LEU A 1 93 ? -5.185 29.594 5.717 1.00 84.62 93 LEU A N 1
ATOM 692 C CA . LEU A 1 93 ? -4.741 30.975 5.479 1.00 84.62 93 LEU A CA 1
ATOM 693 C C . LEU A 1 93 ? -3.661 31.085 4.422 1.00 84.62 93 LEU A C 1
ATOM 695 O O . LEU A 1 93 ? -3.551 32.093 3.729 1.00 84.62 93 LEU A O 1
ATOM 699 N N . ARG A 1 94 ? -2.850 30.041 4.331 1.00 71.19 94 ARG A N 1
ATOM 700 C CA . ARG A 1 94 ? -1.977 29.793 3.203 1.00 71.19 94 ARG A CA 1
ATOM 701 C C . ARG A 1 94 ? -2.607 28.623 2.476 1.00 71.19 94 ARG A C 1
ATOM 703 O O . ARG A 1 94 ? -2.108 27.509 2.655 1.00 71.19 94 ARG A O 1
ATOM 710 N N . PRO A 1 95 ? -3.700 28.839 1.709 1.00 49.88 95 PRO A N 1
ATOM 711 C CA . PRO A 1 95 ? -4.062 27.834 0.736 1.00 49.88 95 PRO A CA 1
ATOM 712 C C . PRO A 1 95 ? -2.775 27.623 -0.044 1.00 49.88 95 PRO A C 1
ATOM 714 O O . PRO A 1 95 ? -2.183 28.591 -0.531 1.00 49.88 95 PRO A O 1
ATOM 717 N N . VAL A 1 96 ? -2.260 26.396 -0.024 1.00 41.69 96 VAL A N 1
ATOM 718 C CA . VAL A 1 96 ? -1.178 26.020 -0.922 1.00 41.69 96 VAL A CA 1
ATOM 719 C C . VAL A 1 96 ? -1.651 26.526 -2.275 1.00 41.69 96 VAL A C 1
ATOM 721 O O . VAL A 1 96 ? -2.735 26.117 -2.700 1.00 41.69 96 VAL A O 1
ATOM 724 N N . SER A 1 97 ? -0.957 27.542 -2.812 1.00 34.47 97 SER A N 1
ATOM 725 C CA . SER A 1 97 ? -1.348 28.249 -4.030 1.00 34.47 97 SER A CA 1
ATOM 726 C C . SER A 1 97 ? -1.906 27.228 -4.983 1.00 34.47 97 SER A C 1
ATOM 728 O O . SER A 1 97 ? -1.239 26.212 -5.170 1.00 34.47 97 SER A O 1
ATOM 730 N N . ALA A 1 98 ? -3.131 27.481 -5.461 1.00 35.06 98 ALA A N 1
ATOM 731 C CA . ALA A 1 98 ? -3.880 26.631 -6.366 1.00 35.06 98 ALA A CA 1
ATOM 732 C C . ALA A 1 98 ? -2.928 25.723 -7.136 1.00 35.06 98 ALA A C 1
ATOM 734 O O . ALA A 1 98 ? -2.270 26.160 -8.080 1.00 35.06 98 ALA A O 1
ATOM 735 N N . ILE A 1 99 ? -2.825 24.477 -6.674 1.00 37.34 99 ILE A N 1
ATOM 736 C CA . ILE A 1 99 ? -2.168 23.433 -7.430 1.00 37.34 99 ILE A CA 1
ATOM 737 C C . ILE A 1 99 ? -3.165 23.156 -8.562 1.00 37.34 99 ILE A C 1
ATOM 739 O O . ILE A 1 99 ? -3.942 22.206 -8.526 1.00 37.34 99 ILE A O 1
ATOM 743 N N . VAL A 1 100 ? -3.141 24.015 -9.594 1.00 34.62 100 VAL A N 1
ATOM 744 C CA . VAL A 1 100 ? -2.967 23.487 -10.949 1.00 34.62 100 VAL A CA 1
ATOM 745 C C . VAL A 1 100 ? -1.958 22.381 -10.771 1.00 34.62 100 VAL A C 1
ATOM 747 O O . VAL A 1 100 ? -0.939 22.647 -10.148 1.00 34.62 100 VAL A O 1
ATOM 750 N N . LEU A 1 101 ? -2.320 21.173 -11.191 1.00 37.81 101 LEU A N 1
ATOM 751 C CA . LEU A 1 101 ? -1.548 19.937 -11.149 1.00 37.81 101 LEU A CA 1
ATOM 752 C C . LEU A 1 101 ? -0.100 20.129 -11.648 1.00 37.81 101 LEU A C 1
ATOM 754 O O . LEU A 1 101 ? 0.305 19.575 -12.659 1.00 37.81 101 LEU A O 1
ATOM 758 N N . GLU A 1 102 ? 0.708 20.890 -10.931 1.00 33.34 102 GLU A N 1
ATOM 759 C CA . GLU A 1 102 ? 2.143 20.838 -10.918 1.00 33.34 102 GLU A CA 1
ATOM 760 C C . GLU A 1 102 ? 2.414 19.795 -9.864 1.00 33.34 102 GLU A C 1
ATOM 762 O O . GLU A 1 102 ? 2.396 20.019 -8.650 1.00 33.34 102 GLU A O 1
ATOM 767 N N . GLN A 1 103 ? 2.515 18.588 -10.414 1.00 32.53 103 GLN A N 1
ATOM 768 C CA . GLN A 1 103 ? 3.124 17.431 -9.807 1.00 32.53 103 GLN A CA 1
ATOM 769 C C . GLN A 1 103 ? 4.175 17.901 -8.800 1.00 32.53 103 GLN A C 1
ATOM 771 O O . GLN A 1 103 ? 5.001 18.754 -9.151 1.00 32.53 103 GLN A O 1
ATOM 776 N N . PRO A 1 104 ? 4.172 17.367 -7.564 1.00 35.28 104 PRO A N 1
ATOM 777 C CA . PRO A 1 104 ? 5.288 17.611 -6.674 1.00 35.28 104 PRO A CA 1
ATOM 778 C C . PRO A 1 104 ? 6.547 17.333 -7.485 1.00 35.28 104 PRO A C 1
ATOM 780 O O . PRO A 1 104 ? 6.635 16.283 -8.128 1.00 35.28 104 PRO A O 1
ATOM 783 N N . LYS A 1 105 ? 7.493 18.279 -7.506 1.00 38.19 105 LYS A N 1
ATOM 784 C CA . LYS A 1 105 ? 8.859 17.958 -7.895 1.00 38.19 105 LYS A CA 1
ATOM 785 C C . LYS A 1 105 ? 9.286 16.902 -6.894 1.00 38.19 105 LYS A C 1
ATOM 787 O O . LYS A 1 105 ? 9.641 17.213 -5.759 1.00 38.19 105 LYS A O 1
ATOM 792 N N . ILE A 1 106 ? 9.093 15.656 -7.308 1.00 39.62 106 ILE A N 1
ATOM 793 C CA . ILE A 1 106 ? 9.580 14.461 -6.662 1.00 39.62 106 ILE A CA 1
ATOM 794 C C . ILE A 1 106 ? 11.050 14.800 -6.436 1.00 39.62 106 ILE A C 1
ATOM 796 O O . ILE A 1 106 ? 11.783 15.028 -7.399 1.00 39.62 106 ILE A O 1
ATOM 800 N N . GLU A 1 107 ? 11.476 14.932 -5.181 1.00 36.66 107 GLU A N 1
ATOM 801 C CA . GLU A 1 107 ? 12.856 14.576 -4.880 1.00 36.66 107 GLU A CA 1
ATOM 802 C C . GLU A 1 107 ? 12.959 13.142 -5.364 1.00 36.66 107 GLU A C 1
ATOM 804 O O . GLU A 1 107 ? 12.389 12.247 -4.738 1.00 36.66 107 GLU A O 1
ATOM 809 N N . GLU A 1 108 ? 13.499 12.994 -6.578 1.00 34.88 108 GLU A N 1
ATOM 810 C CA . GLU A 1 108 ? 13.506 11.764 -7.346 1.00 34.88 108 GLU A CA 1
ATOM 811 C C . GLU A 1 108 ? 13.919 10.644 -6.404 1.00 34.88 108 GLU A C 1
ATOM 813 O O . GLU A 1 108 ? 15.083 10.528 -6.015 1.00 34.88 108 GLU A O 1
ATOM 818 N N . ALA A 1 109 ? 12.947 9.797 -6.041 1.00 39.66 109 ALA A N 1
ATOM 819 C CA . ALA A 1 109 ? 13.274 8.438 -5.670 1.00 39.66 109 ALA A CA 1
ATOM 820 C C . ALA A 1 109 ? 14.220 7.959 -6.778 1.00 39.66 109 ALA A C 1
ATOM 822 O O . ALA A 1 109 ? 13.879 8.139 -7.952 1.00 39.66 109 ALA A O 1
ATOM 823 N N . PRO A 1 110 ? 15.427 7.487 -6.425 1.00 42.28 110 PRO A N 1
ATOM 824 C CA . PRO A 1 110 ? 16.569 7.421 -7.332 1.00 42.28 110 PRO A CA 1
ATOM 825 C C . PRO A 1 110 ? 16.123 6.847 -8.668 1.00 42.28 110 PRO A C 1
ATOM 827 O O . PRO A 1 110 ? 15.729 5.685 -8.671 1.00 42.28 110 PRO A O 1
ATOM 830 N N . ALA A 1 111 ? 16.142 7.675 -9.726 1.00 54.78 111 ALA A N 1
ATOM 831 C CA . ALA A 1 111 ? 15.571 7.436 -11.057 1.00 54.78 111 ALA A CA 1
ATOM 832 C C . ALA A 1 111 ? 15.238 5.955 -11.302 1.00 54.78 111 ALA A C 1
ATOM 834 O O . ALA A 1 111 ? 16.093 5.172 -11.713 1.00 54.78 111 ALA A O 1
ATOM 835 N N . GLY A 1 112 ? 14.030 5.539 -10.920 1.00 61.22 112 GLY A N 1
ATOM 836 C CA . GLY A 1 112 ? 13.555 4.186 -11.180 1.00 61.22 112 GLY A CA 1
ATOM 837 C C . GLY A 1 112 ? 13.259 4.012 -12.673 1.00 61.22 112 GLY A C 1
ATOM 838 O O . GLY A 1 112 ? 13.117 5.012 -13.380 1.00 61.22 112 GLY A O 1
ATOM 839 N N . PRO A 1 113 ? 13.144 2.770 -13.171 1.00 74.88 113 PRO A N 1
ATOM 840 C CA . PRO A 1 113 ? 12.638 2.523 -14.522 1.00 74.88 113 PRO A CA 1
ATOM 841 C C . PRO A 1 113 ? 11.315 3.273 -14.743 1.00 74.88 113 PRO A C 1
ATOM 843 O O . PRO A 1 113 ? 10.429 3.247 -13.882 1.00 74.88 113 PRO A O 1
ATOM 846 N N . LYS A 1 114 ? 11.183 3.962 -15.883 1.00 86.56 114 LYS A N 1
ATOM 847 C CA . LYS A 1 114 ? 9.956 4.694 -16.221 1.00 86.56 114 LYS A CA 1
ATOM 848 C C . LYS A 1 114 ? 8.942 3.727 -16.811 1.00 86.56 114 LYS A C 1
ATOM 850 O O . LYS A 1 114 ? 9.278 2.959 -17.706 1.00 86.56 114 LYS A O 1
ATOM 855 N N . PHE A 1 115 ? 7.702 3.803 -16.351 1.00 89.38 115 PHE A N 1
ATOM 856 C CA . PHE A 1 115 ? 6.603 3.021 -16.901 1.00 89.38 115 PHE A CA 1
ATOM 857 C C . PHE A 1 115 ? 5.565 3.938 -17.528 1.00 89.38 115 PHE A C 1
ATOM 859 O O . PHE A 1 115 ? 5.208 4.965 -16.951 1.00 89.38 115 PHE A O 1
ATOM 866 N N . VAL A 1 116 ? 5.110 3.563 -18.715 1.00 89.44 116 VAL A N 1
ATOM 867 C CA . VAL A 1 116 ? 4.178 4.327 -1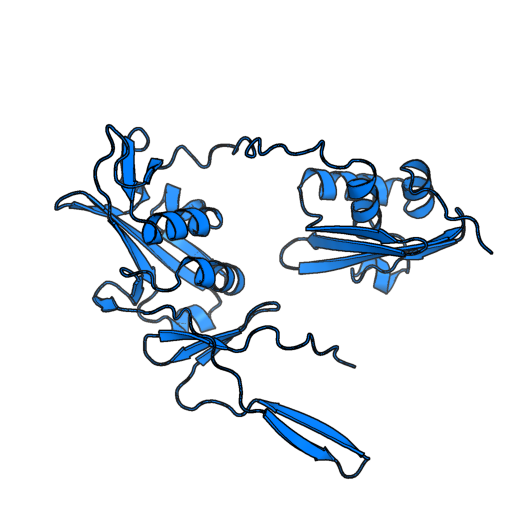9.545 1.00 89.44 116 VAL A CA 1
ATOM 868 C C . VAL A 1 116 ? 3.071 3.405 -20.061 1.00 89.44 116 VAL A C 1
ATOM 870 O O . VAL A 1 116 ? 3.270 2.189 -20.104 1.00 89.44 116 VAL A O 1
ATOM 873 N N . PRO A 1 117 ? 1.903 3.935 -20.457 1.00 89.19 117 PRO A N 1
ATOM 874 C CA . PRO A 1 117 ? 0.850 3.121 -21.054 1.00 89.19 117 PRO A CA 1
ATOM 875 C C . PRO A 1 117 ? 1.311 2.403 -22.326 1.00 89.19 117 PRO A C 1
ATOM 877 O O . PRO A 1 117 ? 2.124 2.927 -23.100 1.00 89.19 117 PRO A O 1
ATOM 880 N N . ILE A 1 118 ? 0.754 1.213 -22.563 1.00 84.88 118 ILE A N 1
ATOM 881 C CA . ILE A 1 118 ? 0.918 0.483 -23.827 1.00 84.88 118 ILE A CA 1
ATOM 882 C C . ILE A 1 118 ? 0.496 1.379 -25.000 1.00 84.88 118 ILE A C 1
ATOM 884 O O . ILE A 1 118 ? -0.548 2.022 -24.951 1.00 84.88 118 ILE A O 1
ATOM 888 N N . GLY A 1 119 ? 1.317 1.413 -26.052 1.00 79.19 119 GLY A N 1
ATOM 889 C CA . GLY A 1 119 ? 1.122 2.280 -27.220 1.00 79.19 119 GLY A CA 1
ATOM 890 C C . GLY A 1 119 ? 1.968 3.557 -27.210 1.00 79.19 119 GLY A C 1
ATOM 891 O O . GLY A 1 119 ? 1.970 4.276 -28.202 1.00 79.19 119 GLY A O 1
ATOM 892 N N . SER A 1 120 ? 2.716 3.820 -26.134 1.00 80.69 120 SER A N 1
ATOM 893 C CA . SER A 1 120 ? 3.726 4.887 -26.107 1.00 80.69 120 SER A CA 1
ATOM 894 C C . SER A 1 120 ? 4.937 4.521 -26.977 1.00 80.69 120 SER A C 1
ATOM 896 O O . SER A 1 120 ? 5.401 3.378 -26.937 1.00 80.69 120 SER A O 1
ATOM 898 N N . GLU A 1 121 ? 5.465 5.485 -27.735 1.00 74.00 121 GLU A N 1
ATOM 899 C CA . GLU A 1 121 ? 6.653 5.291 -28.577 1.00 74.00 121 GLU A CA 1
ATOM 900 C C . GLU A 1 121 ? 7.894 4.932 -27.732 1.00 74.00 121 GLU A C 1
ATOM 902 O O . GLU A 1 121 ? 8.036 5.364 -26.586 1.00 74.00 121 GLU A O 1
ATOM 907 N N . ASP A 1 122 ? 8.775 4.092 -28.287 1.00 77.25 122 ASP A N 1
ATOM 908 C CA . ASP A 1 122 ? 10.053 3.652 -27.697 1.00 77.25 122 ASP A CA 1
ATOM 909 C C . ASP A 1 122 ? 9.998 2.894 -26.349 1.00 77.25 122 ASP A C 1
ATOM 911 O O . ASP A 1 122 ? 11.030 2.689 -25.699 1.00 77.25 122 ASP A O 1
ATOM 915 N N . ALA A 1 123 ? 8.828 2.392 -25.934 1.00 85.25 123 ALA A N 1
ATOM 916 C CA . ALA A 1 123 ? 8.669 1.642 -24.687 1.00 85.25 123 ALA A CA 1
ATOM 917 C C . ALA A 1 123 ? 8.553 0.121 -24.906 1.00 85.25 123 ALA A C 1
ATOM 919 O O . ALA A 1 123 ? 7.660 -0.373 -25.597 1.00 85.25 123 ALA A O 1
ATOM 92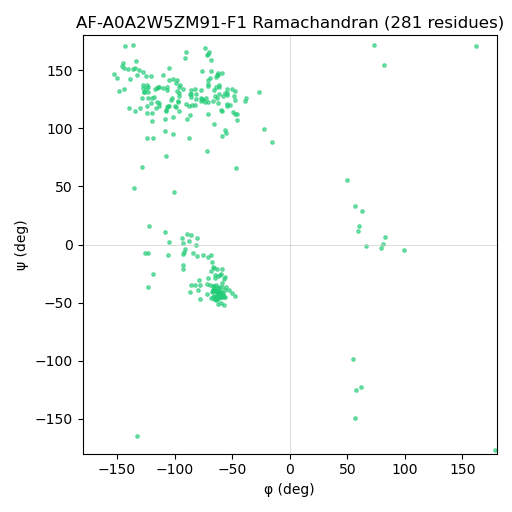0 N N . LYS A 1 124 ? 9.431 -0.662 -24.262 1.00 89.44 124 LYS A N 1
ATOM 921 C CA . LYS A 1 124 ? 9.361 -2.135 -24.323 1.00 89.44 124 LYS A CA 1
ATOM 922 C C . LYS A 1 124 ? 8.247 -2.655 -23.407 1.00 89.44 124 LYS A C 1
ATOM 924 O O . LYS A 1 124 ? 8.230 -2.251 -22.245 1.00 89.44 124 LYS A O 1
ATOM 929 N N . PRO A 1 125 ? 7.370 -3.572 -23.857 1.00 91.94 125 PRO A N 1
ATOM 930 C CA . PRO A 1 125 ? 6.357 -4.163 -22.990 1.00 91.94 125 PRO A CA 1
ATOM 931 C C . PRO A 1 125 ? 6.985 -4.851 -21.777 1.00 91.94 125 PRO A C 1
ATOM 933 O O . PRO A 1 125 ? 7.872 -5.699 -21.922 1.00 91.94 125 PRO A O 1
ATOM 936 N N . ALA A 1 126 ? 6.506 -4.487 -20.595 1.00 94.31 126 ALA A N 1
ATOM 937 C CA . ALA A 1 126 ? 6.870 -5.088 -19.328 1.00 94.31 126 ALA A CA 1
ATOM 938 C C . ALA A 1 126 ? 5.608 -5.556 -18.605 1.00 94.31 126 ALA A C 1
ATOM 940 O O . ALA A 1 126 ? 4.568 -4.907 -18.677 1.00 94.31 126 ALA A O 1
ATOM 941 N N . LYS A 1 127 ? 5.719 -6.674 -17.891 1.00 95.94 127 LYS A N 1
ATOM 942 C CA . LYS A 1 127 ? 4.681 -7.152 -16.976 1.00 95.94 127 LYS A CA 1
ATOM 943 C C . LYS A 1 127 ? 5.224 -7.177 -15.563 1.00 95.94 127 LYS A C 1
ATOM 945 O O . LYS A 1 127 ? 6.317 -7.707 -15.344 1.00 95.94 127 LYS A O 1
ATOM 950 N N . LEU A 1 128 ? 4.466 -6.666 -14.604 1.00 95.88 128 LEU A N 1
ATOM 951 C CA . LEU A 1 128 ? 4.886 -6.670 -13.206 1.00 95.88 128 LEU A CA 1
ATOM 952 C C . LEU A 1 128 ? 4.264 -7.823 -12.428 1.00 95.88 128 LEU A C 1
ATOM 954 O O . LEU A 1 128 ? 3.106 -8.190 -12.619 1.00 95.88 128 LEU A O 1
ATOM 958 N N . HIS A 1 129 ? 5.062 -8.401 -11.536 1.00 97.25 129 HIS A N 1
ATOM 959 C CA . HIS A 1 129 ? 4.675 -9.491 -10.651 1.00 97.25 129 HIS A CA 1
ATOM 960 C C . HIS A 1 129 ? 4.936 -9.076 -9.205 1.00 97.25 129 HIS A C 1
ATOM 962 O O . HIS A 1 129 ? 6.083 -8.820 -8.834 1.00 97.25 129 HIS A O 1
ATOM 968 N N . LEU A 1 130 ? 3.886 -9.041 -8.382 1.00 97.38 130 LEU A N 1
ATOM 969 C CA . LEU A 1 130 ? 3.995 -8.793 -6.944 1.00 97.38 130 LEU A CA 1
ATOM 970 C C . LEU A 1 130 ? 3.955 -10.122 -6.187 1.00 97.38 130 LEU A C 1
ATOM 972 O O . LEU A 1 130 ? 2.962 -10.849 -6.207 1.00 97.38 130 LEU A O 1
ATOM 976 N N . ILE A 1 131 ? 5.032 -10.410 -5.472 1.00 97.62 131 ILE A N 1
ATOM 977 C CA . ILE A 1 131 ? 5.193 -11.617 -4.676 1.00 97.62 131 ILE A CA 1
ATOM 978 C C . ILE A 1 131 ? 5.046 -11.259 -3.195 1.00 97.62 131 ILE A C 1
ATOM 980 O O . ILE A 1 131 ? 5.814 -10.477 -2.630 1.00 97.62 131 ILE A O 1
ATOM 984 N N . LEU A 1 132 ? 4.051 -11.876 -2.572 1.00 97.25 132 LEU A N 1
ATOM 985 C CA . LEU A 1 132 ? 3.778 -11.868 -1.143 1.00 97.25 132 LEU A CA 1
ATOM 986 C C . LEU A 1 132 ? 4.486 -13.051 -0.457 1.00 97.25 132 LEU A C 1
ATOM 988 O O . LEU A 1 132 ? 4.811 -14.049 -1.111 1.00 97.25 132 LEU A O 1
ATOM 992 N N . PRO A 1 133 ? 4.693 -13.012 0.870 1.00 95.81 133 PRO A N 1
ATOM 993 C CA . PRO A 1 133 ? 5.341 -14.104 1.585 1.00 95.81 133 PRO A CA 1
ATOM 994 C C . PRO A 1 133 ? 4.534 -15.408 1.460 1.00 95.81 133 PRO A C 1
ATOM 996 O O . PRO A 1 133 ? 3.319 -15.383 1.667 1.00 95.81 133 PRO A O 1
ATOM 999 N N . PRO A 1 134 ? 5.170 -16.566 1.195 1.00 92.88 134 PRO A N 1
ATOM 1000 C CA . PRO A 1 134 ? 4.467 -17.853 1.128 1.00 92.88 134 PRO A CA 1
ATOM 1001 C C . PRO A 1 134 ? 3.825 -18.233 2.473 1.00 92.88 134 PRO A C 1
ATOM 1003 O O . PRO A 1 134 ? 2.802 -18.905 2.523 1.00 92.88 134 PRO A O 1
ATOM 1006 N N . ASN A 1 135 ? 4.399 -17.749 3.574 1.00 91.94 135 ASN A N 1
ATOM 1007 C CA . ASN A 1 135 ? 3.900 -17.879 4.939 1.00 91.94 135 ASN A CA 1
ATOM 1008 C C . ASN A 1 135 ? 3.192 -16.594 5.409 1.00 91.94 135 ASN A C 1
ATOM 1010 O O . ASN A 1 135 ? 3.429 -16.125 6.528 1.00 91.94 135 ASN A O 1
ATOM 1014 N N . PHE A 1 136 ? 2.327 -16.023 4.561 1.00 94.50 136 PHE A N 1
ATOM 1015 C CA . PHE A 1 136 ? 1.685 -14.723 4.788 1.00 94.50 136 PHE A CA 1
ATOM 1016 C C . PHE A 1 136 ? 1.084 -14.572 6.189 1.00 94.50 136 PHE A C 1
ATOM 1018 O O . PHE A 1 136 ? 1.314 -13.560 6.838 1.00 94.50 136 PHE A O 1
ATOM 1025 N N . MET A 1 137 ? 0.385 -15.590 6.702 1.00 91.19 137 MET A N 1
ATOM 1026 C CA . MET A 1 137 ? -0.229 -15.541 8.038 1.00 91.19 137 MET A CA 1
ATOM 1027 C C . MET A 1 137 ? 0.796 -15.290 9.157 1.00 91.19 137 MET A C 1
ATOM 1029 O O . MET A 1 137 ? 0.552 -14.493 10.060 1.00 91.19 137 MET A O 1
ATOM 1033 N N . SER A 1 138 ? 1.970 -15.925 9.083 1.00 91.75 138 SER A N 1
ATOM 1034 C CA . SER A 1 138 ? 3.040 -15.734 10.071 1.00 91.75 138 SER A CA 1
ATOM 1035 C C . SER A 1 138 ? 3.691 -14.356 9.935 1.00 91.75 138 SER A C 1
ATOM 1037 O O . SER A 1 138 ? 3.920 -13.680 10.938 1.00 91.75 138 SER A O 1
ATOM 1039 N N . ALA A 1 139 ? 3.946 -13.913 8.700 1.00 91.06 139 ALA A N 1
ATOM 1040 C CA . ALA A 1 139 ? 4.471 -12.577 8.416 1.00 91.06 139 ALA A CA 1
ATOM 1041 C C . ALA A 1 139 ? 3.510 -11.483 8.920 1.00 91.06 139 ALA A C 1
ATOM 1043 O O . ALA A 1 139 ? 3.909 -10.562 9.638 1.00 91.06 139 ALA A O 1
ATOM 1044 N N . TRP A 1 140 ? 2.212 -11.659 8.653 1.00 93.19 140 TRP A N 1
ATOM 1045 C CA . TRP A 1 140 ? 1.152 -10.811 9.176 1.00 93.19 140 TRP A CA 1
ATOM 1046 C C . TRP A 1 140 ? 1.181 -10.786 10.700 1.00 93.19 140 TRP A C 1
ATOM 1048 O O . TRP A 1 140 ? 1.276 -9.702 11.267 1.00 93.19 140 TRP A O 1
ATOM 1058 N N . ALA A 1 141 ? 1.194 -11.938 11.380 1.00 89.25 141 ALA A N 1
ATOM 1059 C CA . ALA A 1 141 ? 1.253 -12.023 12.844 1.00 89.25 141 ALA A CA 1
ATOM 1060 C C . ALA A 1 141 ? 2.457 -11.269 13.446 1.00 89.25 141 ALA A C 1
ATOM 1062 O O . ALA A 1 141 ? 2.296 -10.583 14.454 1.00 89.25 141 ALA A O 1
ATOM 1063 N N . LYS A 1 142 ? 3.614 -11.291 12.776 1.00 87.62 142 LYS A N 1
ATOM 1064 C CA . LYS A 1 142 ? 4.830 -10.549 13.166 1.00 87.62 142 LYS A CA 1
ATOM 1065 C C . LYS A 1 142 ? 4.777 -9.043 12.874 1.00 87.62 142 LYS A C 1
ATOM 1067 O O . LYS A 1 142 ? 5.655 -8.306 13.305 1.00 87.62 142 LYS A O 1
ATOM 1072 N N . GLY A 1 143 ? 3.758 -8.576 12.154 1.00 85.81 143 GLY A N 1
ATOM 1073 C CA . GLY A 1 143 ? 3.553 -7.161 11.840 1.00 85.81 143 GLY A CA 1
ATOM 1074 C C . GLY A 1 143 ? 4.354 -6.655 10.639 1.00 85.81 143 GLY A C 1
ATOM 1075 O O . GLY A 1 143 ? 4.336 -5.454 10.367 1.00 85.81 143 GLY A O 1
ATOM 1076 N N . GLN A 1 144 ? 5.033 -7.555 9.927 1.00 86.69 144 GLN A N 1
ATOM 1077 C CA . GLN A 1 144 ? 5.964 -7.233 8.853 1.00 86.69 144 GLN A CA 1
ATOM 1078 C C . GLN A 1 144 ? 5.702 -8.136 7.643 1.00 86.69 144 GLN A C 1
ATOM 1080 O O . GLN A 1 144 ? 5.890 -9.350 7.708 1.00 86.69 144 GLN A O 1
ATOM 1085 N N . VAL A 1 145 ? 5.271 -7.543 6.532 1.00 93.38 145 VAL A N 1
ATOM 1086 C CA . VAL A 1 145 ? 4.965 -8.241 5.277 1.00 93.38 145 VAL A CA 1
ATOM 1087 C C . VAL A 1 145 ? 6.058 -7.910 4.267 1.00 93.38 145 VAL A C 1
ATOM 1089 O O . VAL A 1 145 ? 6.208 -6.757 3.879 1.00 93.38 145 VAL A O 1
ATOM 1092 N N . MET A 1 146 ? 6.837 -8.909 3.851 1.00 93.44 146 MET A N 1
ATOM 1093 C CA . MET A 1 146 ? 7.834 -8.730 2.792 1.00 93.44 146 MET A CA 1
ATOM 1094 C C . MET A 1 146 ? 7.139 -8.655 1.432 1.00 93.44 146 MET A C 1
ATOM 1096 O O . MET A 1 146 ? 6.413 -9.577 1.066 1.00 93.44 146 MET A O 1
ATOM 1100 N N . LEU A 1 147 ? 7.385 -7.584 0.688 1.00 96.75 147 LEU A N 1
ATOM 1101 C CA . LEU A 1 147 ? 6.937 -7.404 -0.687 1.00 96.75 147 LEU A CA 1
ATOM 1102 C C . LEU A 1 147 ? 8.135 -7.568 -1.613 1.00 96.75 147 LEU A C 1
ATOM 1104 O O . LEU A 1 147 ? 9.187 -6.981 -1.363 1.00 96.75 147 LEU A O 1
ATOM 1108 N N . VAL A 1 148 ? 7.975 -8.346 -2.677 1.00 96.50 148 VAL A N 1
ATOM 1109 C CA . VAL A 1 148 ? 8.986 -8.520 -3.723 1.00 96.50 148 VAL A CA 1
ATOM 1110 C C . VAL A 1 148 ? 8.333 -8.220 -5.063 1.00 96.50 148 VAL A C 1
ATOM 1112 O O . VAL A 1 148 ? 7.247 -8.727 -5.338 1.00 96.50 148 VAL A O 1
ATOM 1115 N N . VAL A 1 149 ? 8.974 -7.400 -5.890 1.00 96.44 149 VAL A N 1
ATOM 1116 C CA . VAL A 1 149 ? 8.459 -7.024 -7.208 1.00 96.44 149 VAL A CA 1
ATOM 1117 C C . VAL A 1 149 ? 9.450 -7.448 -8.277 1.00 96.44 149 VAL A C 1
ATOM 1119 O O . VAL A 1 149 ? 10.612 -7.034 -8.285 1.00 96.44 149 VAL A O 1
ATOM 1122 N N . GLU A 1 150 ? 8.967 -8.281 -9.188 1.00 96.06 150 GLU A N 1
ATOM 1123 C CA . GLU A 1 150 ? 9.695 -8.714 -10.372 1.00 96.06 150 GLU A CA 1
ATOM 1124 C C . GLU A 1 150 ? 9.057 -8.093 -11.620 1.00 96.06 150 GLU A C 1
ATOM 1126 O O . GLU A 1 150 ? 7.842 -7.906 -11.688 1.00 96.06 150 GLU A O 1
ATOM 1131 N N . ALA A 1 151 ? 9.883 -7.786 -12.612 1.00 95.38 151 ALA A N 1
ATOM 1132 C CA . ALA A 1 151 ? 9.470 -7.329 -13.925 1.00 95.38 151 ALA A CA 1
ATOM 1133 C C . ALA A 1 151 ? 9.852 -8.373 -14.979 1.00 95.38 151 ALA A C 1
ATOM 1135 O O . ALA A 1 151 ? 10.959 -8.914 -14.976 1.00 95.38 151 ALA A O 1
ATOM 1136 N N . GLU A 1 152 ? 8.923 -8.654 -15.882 1.00 95.62 152 GLU A N 1
ATOM 1137 C CA . GLU A 1 152 ? 9.101 -9.527 -17.038 1.00 95.62 152 GLU A CA 1
ATOM 1138 C C . GLU A 1 152 ? 9.146 -8.664 -18.301 1.00 95.62 152 GLU A C 1
ATOM 1140 O O . GLU A 1 152 ? 8.159 -8.010 -18.630 1.00 95.62 152 GLU A O 1
ATOM 1145 N N . VAL A 1 153 ? 10.285 -8.654 -18.998 1.00 93.12 153 VAL A N 1
ATOM 1146 C CA . VAL A 1 153 ? 10.491 -7.933 -20.265 1.00 93.12 153 VAL A CA 1
ATOM 1147 C C . VAL A 1 153 ? 10.958 -8.937 -21.317 1.00 93.12 153 VAL A C 1
ATOM 1149 O O . VAL A 1 153 ? 12.055 -9.496 -21.225 1.00 93.12 153 VAL A O 1
ATOM 1152 N N . GLY A 1 154 ? 10.123 -9.186 -22.327 1.00 89.00 154 GLY A N 1
ATOM 1153 C CA . GLY A 1 154 ? 10.354 -10.279 -23.276 1.00 89.00 154 GLY A CA 1
ATOM 1154 C C . GLY A 1 154 ? 10.351 -11.637 -22.564 1.00 89.00 154 GLY A C 1
ATOM 1155 O O . GLY A 1 154 ? 9.376 -11.981 -21.907 1.00 89.00 154 GLY A O 1
ATOM 1156 N N . ALA A 1 155 ? 11.442 -12.400 -22.680 1.00 86.19 155 ALA A N 1
ATOM 1157 C CA . ALA A 1 155 ? 11.610 -13.691 -21.999 1.00 86.19 155 ALA A CA 1
ATOM 1158 C C . ALA A 1 155 ? 12.305 -13.587 -20.625 1.00 86.19 155 ALA A C 1
ATOM 1160 O O . ALA A 1 155 ? 12.409 -14.582 -19.908 1.00 86.19 155 ALA A O 1
ATOM 1161 N N . ASN A 1 156 ? 12.798 -12.402 -20.253 1.00 90.88 156 ASN A N 1
ATOM 1162 C CA . ASN A 1 156 ? 13.591 -12.217 -19.042 1.00 90.88 156 ASN A CA 1
ATOM 1163 C C . ASN A 1 156 ? 12.714 -11.732 -17.891 1.00 90.88 156 ASN A C 1
ATOM 1165 O O . ASN A 1 156 ? 12.036 -10.714 -18.015 1.00 90.88 156 ASN A O 1
ATOM 1169 N N . ARG A 1 157 ? 12.790 -12.425 -16.750 1.00 93.44 157 ARG A N 1
ATOM 1170 C CA . ARG A 1 157 ? 12.132 -12.041 -15.499 1.00 93.44 157 ARG A CA 1
ATOM 1171 C C . ARG A 1 157 ? 13.183 -11.740 -14.435 1.00 93.44 157 ARG A C 1
ATOM 1173 O O . ARG A 1 157 ? 13.954 -12.621 -14.060 1.00 93.44 157 ARG A O 1
ATOM 1180 N N . THR A 1 158 ? 13.221 -10.501 -13.964 1.00 93.94 158 THR A N 1
ATOM 1181 C CA . THR A 1 158 ? 14.217 -10.008 -13.001 1.00 93.94 158 THR A CA 1
ATOM 1182 C C . THR A 1 158 ? 13.549 -9.157 -11.925 1.00 93.94 158 THR A C 1
ATOM 1184 O O . THR A 1 158 ? 12.360 -8.867 -12.003 1.00 93.94 158 THR A O 1
ATOM 1187 N N . LEU A 1 159 ? 14.284 -8.771 -10.881 1.00 93.75 159 LEU A N 1
ATOM 1188 C CA . LEU A 1 159 ? 13.779 -7.805 -9.901 1.00 93.75 159 LEU A CA 1
ATOM 1189 C C . LEU A 1 159 ? 13.509 -6.452 -10.568 1.00 93.75 159 LEU A C 1
ATOM 1191 O O . LEU A 1 159 ? 14.252 -6.047 -11.462 1.00 93.75 159 LEU A O 1
ATOM 1195 N N . LEU A 1 160 ? 12.505 -5.720 -10.079 1.00 92.25 160 LEU A N 1
ATOM 1196 C CA . LEU A 1 160 ? 12.174 -4.381 -10.579 1.00 92.25 160 LEU A CA 1
ATOM 1197 C C . LEU A 1 160 ? 13.393 -3.441 -10.576 1.00 92.25 160 LEU A C 1
ATOM 1199 O O . LEU A 1 160 ? 13.599 -2.680 -11.516 1.00 92.25 160 LEU A O 1
ATOM 1203 N N . SER A 1 161 ? 14.231 -3.538 -9.541 1.00 90.44 161 SER A N 1
ATOM 1204 C CA . SER A 1 161 ? 15.464 -2.755 -9.383 1.00 90.44 161 SER A CA 1
ATOM 1205 C C . SER A 1 161 ? 16.547 -3.062 -10.420 1.00 90.44 161 SER A C 1
ATOM 1207 O O . SER A 1 161 ? 17.446 -2.246 -10.614 1.00 90.44 161 SER A O 1
ATOM 1209 N N . ALA A 1 162 ? 16.487 -4.225 -11.074 1.00 91.19 162 ALA A N 1
ATOM 1210 C CA . ALA A 1 162 ? 17.442 -4.627 -12.102 1.00 91.19 162 ALA A CA 1
ATOM 1211 C C . ALA A 1 162 ? 17.090 -4.065 -13.489 1.00 91.19 162 ALA A C 1
ATOM 1213 O O . ALA A 1 162 ? 17.871 -4.227 -14.428 1.00 91.19 162 ALA A O 1
ATOM 1214 N N . LEU A 1 163 ? 15.926 -3.423 -13.645 1.00 90.06 163 LEU A N 1
ATOM 1215 C CA . LEU A 1 163 ? 15.577 -2.771 -14.898 1.00 90.06 163 LEU A CA 1
ATOM 1216 C C . LEU A 1 163 ? 16.462 -1.535 -15.150 1.00 90.06 163 LEU A C 1
ATOM 1218 O O . LEU A 1 163 ? 16.762 -0.779 -14.222 1.00 90.06 163 LEU A O 1
ATOM 1222 N N . PRO A 1 164 ? 16.840 -1.277 -16.416 1.00 86.75 164 PRO A N 1
ATOM 1223 C CA . PRO A 1 164 ? 17.517 -0.050 -16.807 1.00 86.75 164 PRO A CA 1
ATOM 1224 C C . PRO A 1 164 ? 16.746 1.207 -16.379 1.00 86.75 164 PRO A C 1
ATOM 1226 O O . PRO A 1 164 ? 15.622 1.447 -16.813 1.00 86.75 164 PRO A O 1
ATOM 1229 N N . LYS A 1 165 ? 17.396 2.048 -15.574 1.00 83.25 165 LYS A N 1
ATOM 1230 C CA . LYS A 1 165 ? 16.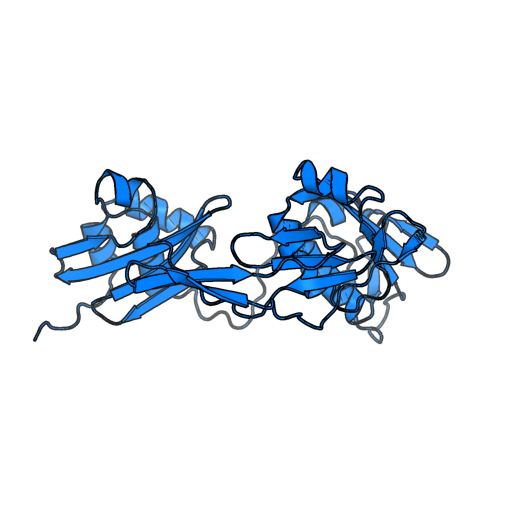835 3.294 -15.022 1.00 83.25 165 LYS A CA 1
ATOM 1231 C C . LYS A 1 165 ? 16.510 4.358 -16.075 1.00 83.25 165 LYS A C 1
ATOM 1233 O O . LYS A 1 165 ? 15.598 5.153 -15.899 1.00 83.25 165 LYS A O 1
ATOM 1238 N N . ASN A 1 166 ? 17.242 4.342 -17.188 1.00 81.38 166 ASN A N 1
ATOM 1239 C CA . ASN A 1 166 ? 17.103 5.318 -18.271 1.00 81.38 166 ASN A CA 1
ATOM 1240 C C . ASN A 1 166 ? 16.154 4.847 -19.387 1.00 81.38 166 ASN A C 1
ATOM 1242 O O . ASN A 1 166 ? 16.065 5.508 -20.417 1.00 81.38 166 ASN A O 1
ATOM 1246 N N . ALA A 1 167 ? 15.482 3.704 -19.216 1.00 84.38 167 ALA A N 1
ATOM 1247 C CA . ALA A 1 167 ? 14.568 3.151 -20.210 1.00 84.38 167 ALA A CA 1
ATOM 1248 C C . ALA A 1 167 ? 13.101 3.343 -19.804 1.00 84.38 167 ALA A C 1
ATOM 1250 O O . ALA A 1 167 ? 12.768 3.387 -18.616 1.00 84.38 167 ALA A O 1
ATOM 1251 N N . ALA A 1 168 ? 12.237 3.427 -20.817 1.00 88.94 168 ALA A N 1
ATOM 1252 C CA . ALA A 1 168 ? 10.791 3.400 -20.665 1.00 88.94 168 ALA A CA 1
ATOM 1253 C C . ALA A 1 168 ? 10.242 1.991 -20.946 1.00 88.94 168 ALA A C 1
ATOM 1255 O O . ALA A 1 168 ? 10.669 1.307 -21.882 1.00 88.94 168 ALA A O 1
ATOM 1256 N N . PHE A 1 169 ? 9.275 1.573 -20.136 1.00 91.69 169 PHE A N 1
ATOM 1257 C CA . PHE A 1 169 ? 8.603 0.285 -20.233 1.00 91.69 169 PHE A CA 1
ATOM 1258 C C . PHE A 1 169 ? 7.097 0.483 -20.377 1.00 91.69 169 PHE A C 1
ATOM 1260 O O . PHE A 1 169 ? 6.486 1.227 -19.615 1.00 91.69 169 PHE A O 1
ATOM 1267 N N . ALA A 1 170 ? 6.499 -0.187 -21.353 1.00 92.56 170 ALA A N 1
ATOM 1268 C CA . ALA A 1 170 ? 5.063 -0.154 -21.579 1.00 92.56 170 ALA A CA 1
ATOM 1269 C C . ALA A 1 170 ? 4.370 -1.128 -20.617 1.00 92.56 170 ALA A C 1
ATOM 1271 O O . ALA A 1 170 ? 4.720 -2.307 -20.592 1.00 92.56 170 ALA A O 1
ATOM 1272 N N . ALA A 1 171 ? 3.397 -0.647 -19.850 1.00 93.00 171 ALA A N 1
ATOM 1273 C CA . ALA A 1 171 ? 2.665 -1.405 -18.839 1.00 93.00 171 ALA A CA 1
ATOM 1274 C C . ALA A 1 171 ? 1.148 -1.283 -19.048 1.00 93.00 171 ALA A C 1
ATOM 1276 O O . ALA A 1 171 ? 0.657 -0.261 -19.541 1.00 93.00 171 ALA A O 1
ATOM 1277 N N . ASP A 1 172 ? 0.412 -2.338 -18.689 1.00 92.19 172 ASP A N 1
ATOM 1278 C CA . ASP A 1 172 ? -1.054 -2.311 -18.676 1.00 92.19 172 ASP A CA 1
ATOM 1279 C C . ASP A 1 172 ? -1.592 -1.480 -17.492 1.00 92.19 172 ASP A C 1
ATOM 1281 O O . ASP A 1 172 ? -0.845 -1.083 -16.597 1.00 92.19 172 ASP A O 1
ATOM 1285 N N . GLU A 1 173 ? -2.896 -1.190 -17.476 1.00 90.19 173 GLU A N 1
ATOM 1286 C CA . GLU A 1 173 ? -3.514 -0.382 -16.411 1.00 90.19 173 GLU A CA 1
ATOM 1287 C C . GLU A 1 173 ? -3.335 -0.991 -15.012 1.00 90.19 173 GLU A C 1
ATOM 1289 O O . GLU A 1 173 ? -3.177 -0.255 -14.037 1.00 90.19 173 GLU A O 1
ATOM 1294 N N . SER A 1 174 ? -3.320 -2.326 -14.904 1.00 91.31 174 SER A N 1
ATOM 1295 C CA . SER A 1 174 ? -3.118 -3.013 -13.623 1.00 91.31 174 SER A CA 1
ATOM 1296 C C . SER A 1 174 ? -1.695 -2.801 -13.110 1.00 91.31 174 SER A C 1
ATOM 1298 O O . SER A 1 174 ? -1.503 -2.451 -11.945 1.00 91.31 174 SER A O 1
ATOM 1300 N N . ASP A 1 175 ? -0.701 -2.952 -13.982 1.00 94.00 175 ASP A N 1
ATOM 1301 C CA . ASP A 1 175 ? 0.703 -2.720 -13.653 1.00 94.00 175 ASP A CA 1
ATOM 1302 C C . ASP A 1 175 ? 0.963 -1.242 -13.328 1.00 94.00 175 ASP A C 1
ATOM 1304 O O . ASP A 1 175 ? 1.687 -0.946 -12.377 1.00 94.00 175 ASP A O 1
ATOM 1308 N N . LEU A 1 176 ? 0.346 -0.305 -14.057 1.00 90.81 176 LEU A N 1
ATOM 1309 C CA . LEU A 1 176 ? 0.438 1.130 -13.762 1.00 90.81 176 LEU A CA 1
ATOM 1310 C C . LEU A 1 176 ? -0.158 1.470 -12.388 1.00 90.81 176 LEU A C 1
ATOM 1312 O O . LEU A 1 176 ? 0.465 2.209 -11.620 1.00 90.81 176 LEU A O 1
ATOM 1316 N N . ALA A 1 177 ? -1.314 0.897 -12.041 1.00 90.38 177 ALA A N 1
ATOM 1317 C CA . ALA A 1 177 ? -1.912 1.053 -10.715 1.00 90.38 177 ALA A CA 1
ATOM 1318 C C . ALA A 1 177 ? -1.017 0.466 -9.608 1.00 90.38 177 ALA A C 1
ATOM 1320 O O . ALA A 1 177 ? -0.846 1.089 -8.554 1.00 90.38 177 ALA A O 1
ATOM 1321 N N . LEU A 1 178 ? -0.388 -0.689 -9.864 1.00 93.69 178 LEU A N 1
ATOM 1322 C CA . LEU A 1 178 ? 0.614 -1.272 -8.973 1.00 93.69 178 LEU A CA 1
ATOM 1323 C C . LEU A 1 178 ? 1.796 -0.311 -8.782 1.00 93.69 178 LEU A C 1
ATOM 1325 O O . LEU A 1 178 ? 2.151 -0.028 -7.642 1.00 93.69 178 LEU A O 1
ATOM 1329 N N . ILE A 1 179 ? 2.382 0.230 -9.854 1.00 91.38 179 ILE A N 1
ATOM 1330 C CA . ILE A 1 179 ? 3.516 1.170 -9.773 1.00 91.38 179 ILE A CA 1
ATOM 1331 C C . ILE A 1 179 ? 3.168 2.399 -8.937 1.00 91.38 179 ILE A C 1
ATOM 1333 O O . ILE A 1 179 ? 3.981 2.811 -8.105 1.00 91.38 179 ILE A O 1
ATOM 1337 N N . GLU A 1 180 ? 1.971 2.961 -9.119 1.00 88.25 180 GLU A N 1
ATOM 1338 C CA . GLU A 1 180 ? 1.512 4.100 -8.324 1.00 88.25 180 GLU A CA 1
ATOM 1339 C C . GLU A 1 180 ? 1.414 3.733 -6.838 1.00 88.25 180 GLU A C 1
ATOM 1341 O O . GLU A 1 180 ? 1.964 4.437 -5.989 1.00 88.25 180 GLU A O 1
ATOM 1346 N N . GLY A 1 181 ? 0.811 2.585 -6.512 1.00 87.56 181 GLY A N 1
ATOM 1347 C CA . GLY A 1 181 ? 0.746 2.080 -5.138 1.00 87.56 181 GLY A CA 1
ATOM 1348 C C . GLY A 1 181 ? 2.128 1.805 -4.528 1.00 87.56 181 GLY A C 1
ATOM 1349 O O . GLY A 1 181 ? 2.366 2.082 -3.348 1.00 87.56 181 GLY A O 1
ATOM 1350 N N . LEU A 1 182 ? 3.081 1.322 -5.334 1.00 91.19 182 LEU A N 1
ATOM 1351 C CA . LEU A 1 182 ? 4.452 1.033 -4.907 1.00 91.19 182 LEU A CA 1
ATOM 1352 C C . LEU A 1 182 ? 5.254 2.292 -4.550 1.00 91.19 182 LEU A C 1
ATOM 1354 O O . LEU A 1 182 ? 6.265 2.172 -3.858 1.00 91.19 182 LEU A O 1
ATOM 1358 N N . ARG A 1 183 ? 4.811 3.502 -4.927 1.00 86.94 183 ARG A N 1
ATOM 1359 C CA . ARG A 1 183 ? 5.470 4.764 -4.526 1.00 86.94 183 ARG A CA 1
ATOM 1360 C C . ARG A 1 183 ? 5.516 4.965 -3.013 1.00 86.94 183 ARG A C 1
ATOM 1362 O O . ARG A 1 183 ? 6.433 5.612 -2.513 1.00 86.94 183 ARG A O 1
ATOM 1369 N N . ALA A 1 184 ? 4.592 4.353 -2.270 1.00 82.50 184 ALA A N 1
ATOM 1370 C CA . ALA A 1 184 ? 4.641 4.313 -0.807 1.00 82.50 184 ALA A CA 1
ATOM 1371 C C . ALA A 1 184 ? 5.804 3.455 -0.252 1.00 82.50 184 ALA A C 1
ATOM 1373 O O . ALA A 1 184 ? 6.075 3.486 0.949 1.00 82.50 184 ALA A O 1
ATOM 1374 N N . PHE A 1 185 ? 6.506 2.712 -1.115 1.00 88.62 185 PHE A N 1
ATOM 1375 C CA . PHE A 1 185 ? 7.573 1.767 -0.787 1.00 88.62 185 PHE A CA 1
ATOM 1376 C C . PHE A 1 185 ? 8.845 2.048 -1.612 1.00 88.62 185 PHE A C 1
ATOM 1378 O O . PHE A 1 185 ? 9.263 1.214 -2.419 1.00 88.62 185 PHE A O 1
ATOM 1385 N N . PRO A 1 186 ? 9.527 3.189 -1.399 1.00 85.50 186 PRO A N 1
ATOM 1386 C CA . PRO A 1 186 ? 10.686 3.588 -2.205 1.00 85.50 186 PRO A CA 1
ATOM 1387 C C . PRO A 1 186 ? 11.821 2.546 -2.229 1.00 85.50 186 PRO A C 1
ATOM 1389 O O . PRO A 1 186 ? 12.533 2.425 -3.225 1.00 85.50 186 PRO A O 1
ATOM 1392 N N . ALA A 1 187 ? 11.956 1.729 -1.176 1.00 84.94 187 ALA A N 1
ATOM 1393 C CA . ALA A 1 187 ? 12.933 0.639 -1.115 1.00 84.94 187 ALA A CA 1
ATOM 1394 C C . ALA A 1 187 ? 12.744 -0.434 -2.211 1.00 84.94 187 ALA A C 1
ATOM 1396 O O . ALA A 1 187 ? 13.727 -1.060 -2.620 1.00 84.94 187 ALA A O 1
ATOM 1397 N N . ILE A 1 188 ? 11.522 -0.608 -2.734 1.00 89.94 188 ILE A N 1
ATOM 1398 C CA . ILE A 1 188 ? 11.228 -1.551 -3.824 1.00 89.94 188 ILE A CA 1
ATOM 1399 C C . ILE A 1 188 ? 11.908 -1.111 -5.120 1.00 89.94 188 ILE A C 1
ATOM 1401 O O . ILE A 1 188 ? 12.468 -1.944 -5.824 1.00 89.94 188 ILE A O 1
ATOM 1405 N N . PHE A 1 189 ? 11.949 0.186 -5.421 1.00 87.25 189 PHE A N 1
ATOM 1406 C CA . PHE A 1 189 ? 12.632 0.679 -6.622 1.00 87.25 189 PHE A CA 1
ATOM 1407 C C . PHE A 1 189 ? 14.158 0.569 -6.507 1.00 87.25 189 PHE A C 1
ATOM 1409 O O . PHE A 1 189 ? 14.844 0.377 -7.507 1.00 87.25 189 PHE A O 1
ATOM 1416 N N . ALA A 1 190 ? 14.694 0.638 -5.285 1.00 84.81 190 ALA A N 1
ATOM 1417 C CA . ALA A 1 190 ? 16.126 0.494 -5.037 1.00 84.81 190 ALA A CA 1
ATOM 1418 C C . ALA A 1 190 ? 16.599 -0.971 -5.037 1.00 84.81 190 ALA A C 1
ATOM 1420 O O . ALA A 1 190 ? 17.679 -1.263 -5.543 1.00 84.81 190 ALA A O 1
ATOM 1421 N N . SER A 1 191 ? 15.814 -1.893 -4.471 1.00 87.81 191 SER A N 1
ATOM 1422 C CA . SER A 1 191 ? 16.261 -3.270 -4.194 1.00 87.81 191 SER A CA 1
ATOM 1423 C C . SER A 1 191 ? 15.371 -4.370 -4.780 1.00 87.81 191 SER A C 1
ATOM 1425 O O . SER A 1 191 ? 15.740 -5.540 -4.740 1.00 87.81 191 SER A O 1
ATOM 1427 N N . GLY A 1 192 ? 14.215 -4.017 -5.343 1.00 89.06 192 GLY A N 1
ATOM 1428 C CA . GLY A 1 192 ? 13.195 -4.956 -5.814 1.00 89.06 192 GLY A CA 1
ATOM 1429 C C . GLY A 1 192 ? 12.326 -5.510 -4.686 1.00 89.06 192 GLY A C 1
ATOM 1430 O O . GLY A 1 192 ? 11.408 -6.283 -4.950 1.00 89.06 192 GLY A O 1
ATOM 1431 N N . MET A 1 193 ? 12.608 -5.149 -3.431 1.00 92.25 193 MET A N 1
ATOM 1432 C CA . MET A 1 193 ? 11.961 -5.714 -2.251 1.00 92.25 193 MET A CA 1
ATOM 1433 C C . MET A 1 193 ? 11.766 -4.654 -1.165 1.00 92.25 193 MET A C 1
ATOM 1435 O O . MET A 1 193 ? 12.531 -3.697 -1.067 1.00 92.25 193 MET A O 1
ATOM 1439 N N . ALA A 1 194 ? 10.750 -4.809 -0.322 1.00 91.69 194 ALA A N 1
ATOM 1440 C CA . ALA A 1 194 ? 10.595 -3.974 0.864 1.00 91.69 194 ALA A CA 1
ATOM 1441 C C . ALA A 1 194 ? 9.832 -4.681 1.973 1.00 91.69 194 ALA A C 1
ATOM 1443 O O . ALA A 1 194 ? 8.886 -5.434 1.741 1.00 91.69 194 ALA A O 1
ATOM 1444 N N . LEU A 1 195 ? 10.210 -4.356 3.205 1.00 89.62 195 LEU A N 1
ATOM 1445 C CA . LEU A 1 195 ? 9.437 -4.719 4.376 1.00 89.62 195 LEU A CA 1
ATOM 1446 C C . LEU A 1 195 ? 8.314 -3.700 4.578 1.00 89.62 195 LEU A C 1
ATOM 1448 O O . LEU A 1 195 ? 8.570 -2.514 4.780 1.00 89.62 195 LEU A O 1
ATOM 1452 N N . SER A 1 196 ? 7.073 -4.169 4.544 1.00 88.62 196 SER A N 1
ATOM 1453 C CA . SER A 1 196 ? 5.883 -3.360 4.781 1.00 88.62 196 SER A CA 1
ATOM 1454 C C . SER A 1 196 ? 5.344 -3.584 6.190 1.00 88.62 196 SER A C 1
ATOM 1456 O O . SER A 1 196 ? 5.290 -4.716 6.673 1.00 88.62 196 SER A O 1
ATOM 1458 N N . SER A 1 197 ? 4.852 -2.523 6.830 1.00 89.25 197 SER A N 1
ATOM 1459 C CA . SER A 1 197 ? 3.971 -2.671 7.991 1.00 89.25 197 SER A CA 1
ATOM 1460 C C . SER A 1 197 ? 2.601 -3.213 7.561 1.00 89.25 197 SER A C 1
ATOM 1462 O O . SER A 1 197 ? 2.249 -3.181 6.377 1.00 89.25 197 SER A O 1
ATOM 1464 N N . ARG A 1 198 ? 1.795 -3.677 8.525 1.00 88.88 198 ARG A N 1
ATOM 1465 C CA . ARG A 1 198 ? 0.393 -4.061 8.271 1.00 88.88 198 ARG A CA 1
ATOM 1466 C C . ARG A 1 198 ? -0.420 -2.922 7.657 1.00 88.88 198 ARG A C 1
ATOM 1468 O O . ARG A 1 198 ? -1.143 -3.148 6.697 1.00 88.88 198 ARG A O 1
ATOM 1475 N N . ASP A 1 199 ? -0.281 -1.712 8.200 1.00 86.12 199 ASP A N 1
ATOM 1476 C CA . ASP A 1 199 ? -1.035 -0.539 7.743 1.00 86.12 199 ASP A CA 1
ATOM 1477 C C . ASP A 1 199 ? -0.674 -0.163 6.304 1.00 86.12 199 ASP A C 1
ATOM 1479 O O . ASP A 1 199 ? -1.556 -0.004 5.466 1.00 86.12 199 ASP A O 1
ATOM 1483 N N . ALA A 1 200 ? 0.625 -0.098 5.997 1.00 85.81 200 ALA A N 1
ATOM 1484 C CA . ALA A 1 200 ? 1.089 0.210 4.649 1.00 85.81 200 ALA A CA 1
ATOM 1485 C C . ALA A 1 200 ? 0.640 -0.861 3.641 1.00 85.81 200 ALA A C 1
ATOM 1487 O O . ALA A 1 200 ? 0.202 -0.521 2.545 1.00 85.81 200 ALA A O 1
ATOM 1488 N N . PHE A 1 201 ? 0.661 -2.141 4.030 1.00 93.50 201 PHE A N 1
ATOM 1489 C CA . PHE A 1 201 ? 0.181 -3.229 3.179 1.00 93.50 201 PHE A CA 1
ATOM 1490 C C . PHE A 1 201 ? -1.321 -3.113 2.889 1.00 93.50 201 PHE A C 1
ATOM 1492 O O . PHE A 1 201 ? -1.734 -3.237 1.740 1.00 93.50 201 PHE A O 1
ATOM 1499 N N . LEU A 1 202 ? -2.145 -2.829 3.904 1.00 90.81 202 LEU A N 1
ATOM 1500 C CA . LEU A 1 202 ? -3.590 -2.661 3.709 1.00 90.81 202 LEU A CA 1
ATOM 1501 C C . LEU A 1 202 ? -3.928 -1.465 2.815 1.00 90.81 202 LEU A C 1
ATOM 1503 O O . LEU A 1 202 ? -4.863 -1.557 2.027 1.00 90.81 202 LEU A O 1
ATOM 1507 N N . ARG A 1 203 ? -3.147 -0.379 2.884 1.00 87.94 203 ARG A N 1
ATOM 1508 C CA . ARG A 1 203 ? -3.291 0.776 1.979 1.00 87.94 203 ARG A CA 1
ATOM 1509 C C . ARG A 1 203 ? -2.910 0.466 0.534 1.00 87.94 203 ARG A C 1
ATOM 1511 O O . ARG A 1 203 ? -3.370 1.169 -0.357 1.00 87.94 203 ARG A O 1
ATOM 1518 N N . LEU A 1 204 ? -2.085 -0.556 0.305 1.00 91.94 204 LEU A N 1
ATOM 1519 C CA . LEU A 1 204 ? -1.702 -0.994 -1.035 1.00 91.94 204 LEU A CA 1
ATOM 1520 C C . LEU A 1 204 ? -2.804 -1.832 -1.700 1.00 91.94 204 LEU A C 1
ATOM 1522 O O . LEU A 1 204 ? -2.997 -1.713 -2.904 1.00 91.94 204 LEU A O 1
ATOM 1526 N N . LEU A 1 205 ? -3.547 -2.650 -0.939 1.00 92.88 205 LEU A N 1
ATOM 1527 C CA . LEU A 1 205 ? -4.554 -3.579 -1.482 1.00 92.88 205 LEU A CA 1
ATOM 1528 C C . LEU A 1 205 ? -5.569 -2.945 -2.459 1.00 92.88 205 LEU A C 1
ATOM 1530 O O . LEU A 1 205 ? -5.828 -3.572 -3.485 1.00 92.88 205 LEU A O 1
ATOM 1534 N N . PRO A 1 206 ? -6.119 -1.733 -2.236 1.00 89.50 206 PRO A N 1
ATOM 1535 C CA . PRO A 1 206 ? -7.012 -1.093 -3.204 1.00 89.50 206 PRO A CA 1
ATOM 1536 C C . PRO A 1 206 ? -6.401 -0.926 -4.605 1.00 89.50 206 PRO A C 1
ATOM 1538 O O . PRO A 1 206 ? -7.083 -1.172 -5.594 1.00 89.50 206 PRO A O 1
ATOM 1541 N N . SER A 1 207 ? -5.113 -0.581 -4.702 1.00 89.19 207 SER A N 1
ATOM 1542 C CA . SER A 1 207 ? -4.393 -0.426 -5.979 1.00 89.19 207 SER A CA 1
ATOM 1543 C C . SER A 1 207 ? -4.125 -1.754 -6.695 1.00 89.19 207 SER A C 1
ATOM 1545 O O . SER A 1 207 ? -3.685 -1.759 -7.839 1.00 89.19 207 SER A O 1
ATOM 1547 N N . LEU A 1 208 ? -4.357 -2.880 -6.016 1.00 93.31 208 LEU A N 1
ATOM 1548 C CA . LEU A 1 208 ? -4.072 -4.230 -6.498 1.00 93.31 208 LEU A CA 1
ATOM 1549 C C . LEU A 1 208 ? -5.328 -4.995 -6.924 1.00 93.31 208 LEU A C 1
ATOM 1551 O O . LEU A 1 208 ? -5.231 -6.172 -7.280 1.00 93.31 208 LEU A O 1
ATOM 1555 N N . GLN A 1 209 ? -6.504 -4.369 -6.852 1.00 90.50 209 GLN A N 1
ATOM 1556 C CA . GLN A 1 209 ? -7.763 -5.021 -7.198 1.00 90.50 209 GLN A CA 1
ATOM 1557 C C . GLN A 1 209 ? -7.719 -5.577 -8.623 1.00 90.50 209 GLN A C 1
ATOM 1559 O O . GLN A 1 209 ? -7.339 -4.889 -9.565 1.00 90.50 209 GLN A O 1
ATOM 1564 N N . ASN A 1 210 ? -8.103 -6.846 -8.764 1.00 89.38 210 ASN A N 1
ATOM 1565 C CA . ASN A 1 210 ? -8.108 -7.602 -10.018 1.00 89.38 210 ASN A CA 1
ATOM 1566 C C . ASN A 1 210 ? -6.737 -7.736 -10.712 1.00 89.38 210 ASN A C 1
ATOM 1568 O O . ASN A 1 210 ? -6.671 -8.226 -11.841 1.00 89.38 210 ASN A O 1
ATOM 1572 N N . HIS A 1 211 ? -5.637 -7.380 -10.041 1.00 94.44 211 HIS A N 1
ATOM 1573 C CA . HIS A 1 211 ? -4.309 -7.453 -10.634 1.00 94.44 211 HIS A CA 1
ATOM 1574 C C . HIS A 1 211 ? -3.939 -8.909 -10.977 1.00 94.44 211 HIS A C 1
ATOM 1576 O O . HIS A 1 211 ? -3.957 -9.790 -10.109 1.00 94.44 211 HIS A O 1
ATOM 1582 N N . PRO A 1 212 ? -3.545 -9.204 -12.228 1.00 93.56 212 PRO A N 1
ATOM 1583 C CA . PRO A 1 212 ? -3.452 -10.576 -12.707 1.00 93.56 212 PRO A CA 1
ATOM 1584 C C . PRO A 1 212 ? -2.157 -11.298 -12.310 1.00 93.56 212 PRO A C 1
ATOM 1586 O O . PRO A 1 212 ? -1.954 -12.440 -12.716 1.00 93.56 212 PRO A O 1
ATOM 1589 N N . ARG A 1 213 ? -1.232 -10.659 -11.596 1.00 96.12 213 ARG A N 1
ATOM 1590 C CA . ARG A 1 213 ? 0.115 -11.203 -11.331 1.00 96.12 213 ARG A CA 1
ATOM 1591 C C . ARG A 1 213 ? 0.544 -11.023 -9.875 1.00 96.12 213 ARG A C 1
ATOM 1593 O O . ARG A 1 213 ? 1.631 -10.531 -9.590 1.00 96.12 213 ARG A O 1
ATOM 1600 N N . ILE A 1 214 ? -0.340 -11.394 -8.951 1.00 97.31 214 ILE A N 1
ATOM 1601 C CA . ILE A 1 214 ? -0.039 -11.410 -7.514 1.00 97.31 214 ILE A CA 1
ATOM 1602 C C . ILE A 1 214 ? 0.032 -12.853 -7.032 1.00 97.31 214 ILE A C 1
ATOM 1604 O O . ILE A 1 214 ? -0.811 -13.673 -7.400 1.00 97.31 214 ILE A O 1
ATOM 1608 N N . THR A 1 215 ? 1.052 -13.181 -6.240 1.00 97.56 215 THR A N 1
ATOM 1609 C CA . THR A 1 215 ? 1.289 -14.549 -5.764 1.00 97.56 215 THR A CA 1
ATOM 1610 C C . THR A 1 215 ? 1.749 -14.593 -4.307 1.00 97.56 215 THR A C 1
ATOM 1612 O O . THR A 1 215 ? 2.434 -13.694 -3.840 1.00 97.56 215 THR A O 1
ATOM 1615 N N . PHE A 1 216 ? 1.437 -15.671 -3.585 1.00 96.00 216 PHE A N 1
ATOM 1616 C CA . PHE A 1 216 ? 2.169 -16.103 -2.397 1.00 96.00 216 PHE A CA 1
ATOM 1617 C C . PHE A 1 216 ? 3.369 -16.950 -2.843 1.00 96.00 216 PHE A C 1
ATOM 1619 O O . PHE A 1 216 ? 3.220 -17.981 -3.509 1.00 96.00 216 PHE A O 1
ATOM 1626 N N . GLY A 1 217 ? 4.581 -16.511 -2.499 1.00 92.44 217 GLY A N 1
ATOM 1627 C CA . GLY A 1 217 ? 5.797 -17.054 -3.103 1.00 92.44 217 GLY A CA 1
ATOM 1628 C C . GLY A 1 217 ? 5.762 -16.919 -4.631 1.00 92.44 217 GLY A C 1
ATOM 1629 O O . GLY A 1 217 ? 5.152 -15.998 -5.164 1.00 92.44 217 GLY A O 1
ATOM 1630 N N . LYS A 1 218 ? 6.397 -17.843 -5.360 1.00 87.56 218 LYS A N 1
ATOM 1631 C CA . LYS A 1 218 ? 6.484 -17.770 -6.833 1.00 87.56 218 LYS A CA 1
ATOM 1632 C C . LYS A 1 218 ? 5.382 -18.515 -7.592 1.00 87.56 218 LYS A C 1
ATOM 1634 O O . LYS A 1 218 ? 5.317 -18.389 -8.809 1.00 87.56 218 LYS A O 1
ATOM 1639 N N . ALA A 1 219 ? 4.547 -19.293 -6.903 1.00 86.12 219 ALA A N 1
ATOM 1640 C CA . ALA A 1 219 ? 3.668 -20.267 -7.556 1.00 86.12 219 ALA A CA 1
ATOM 1641 C C . ALA A 1 219 ? 2.178 -20.080 -7.246 1.00 86.12 219 ALA A C 1
ATOM 1643 O O . ALA A 1 219 ? 1.339 -20.300 -8.115 1.00 86.12 219 ALA A O 1
ATOM 1644 N N . VAL A 1 220 ? 1.828 -19.692 -6.018 1.00 94.62 220 VAL A N 1
ATOM 1645 C CA . VAL A 1 220 ? 0.430 -19.699 -5.574 1.00 94.62 220 VAL A CA 1
ATOM 1646 C C . VAL A 1 220 ? -0.205 -18.359 -5.910 1.00 94.62 220 VAL A C 1
ATOM 1648 O O . VAL A 1 220 ? 0.127 -17.359 -5.286 1.00 94.62 220 VAL A O 1
ATOM 1651 N N . ARG A 1 221 ? -1.095 -18.318 -6.901 1.00 95.31 221 ARG A N 1
ATOM 1652 C CA . ARG A 1 221 ? -1.779 -17.085 -7.315 1.00 95.31 221 ARG A CA 1
ATOM 1653 C C . ARG A 1 221 ? -2.673 -16.545 -6.203 1.00 95.31 221 ARG A C 1
ATOM 1655 O O . ARG A 1 221 ? -3.300 -17.304 -5.480 1.00 95.31 221 ARG A O 1
ATOM 1662 N N . VAL A 1 222 ? -2.737 -15.227 -6.101 1.00 95.81 222 VAL A N 1
ATOM 1663 C CA . VAL A 1 222 ? -3.567 -14.501 -5.148 1.00 95.81 222 VAL A CA 1
ATOM 1664 C C . VAL A 1 222 ? -4.467 -13.547 -5.912 1.00 95.81 222 VAL A C 1
ATOM 1666 O O . VAL A 1 222 ? -4.015 -12.857 -6.826 1.00 95.81 222 VAL A O 1
ATOM 1669 N N . THR A 1 223 ? -5.728 -13.492 -5.508 1.00 95.75 223 THR A N 1
ATOM 1670 C CA . THR A 1 223 ? -6.709 -12.547 -6.041 1.00 95.75 223 THR A CA 1
ATOM 1671 C C . THR A 1 223 ? -6.974 -11.462 -5.007 1.00 95.75 223 THR A C 1
ATOM 1673 O O . THR A 1 223 ? -7.153 -11.752 -3.827 1.00 95.75 223 THR A O 1
ATOM 1676 N N . ILE A 1 224 ? -7.007 -10.206 -5.441 1.00 95.31 224 ILE A N 1
ATOM 1677 C CA . ILE A 1 224 ? -7.493 -9.095 -4.626 1.00 95.31 224 ILE A CA 1
ATOM 1678 C C . ILE A 1 224 ? -8.824 -8.696 -5.244 1.00 95.31 224 ILE A C 1
ATOM 1680 O O . ILE A 1 224 ? -8.868 -8.177 -6.357 1.00 95.31 224 ILE A O 1
ATOM 1684 N N . SER A 1 225 ? -9.903 -9.009 -4.545 1.00 90.94 225 SER A N 1
ATOM 1685 C CA . SER A 1 225 ? -11.262 -8.808 -5.020 1.00 90.94 225 SER A CA 1
ATOM 1686 C C . SER A 1 225 ? -11.608 -7.322 -5.043 1.00 90.94 225 SER A C 1
ATOM 1688 O O . SER A 1 225 ? -11.338 -6.598 -4.081 1.00 90.94 225 SER A O 1
ATOM 1690 N N . SER A 1 226 ? -12.250 -6.869 -6.118 1.00 85.38 226 SER A N 1
ATOM 1691 C CA . SER A 1 226 ? -12.929 -5.568 -6.142 1.00 85.38 226 SER A CA 1
ATOM 1692 C C . SER A 1 226 ? -14.309 -5.613 -5.480 1.00 85.38 226 SER A C 1
ATOM 1694 O O . SER A 1 226 ? -14.925 -4.572 -5.271 1.00 85.38 226 SER A O 1
ATOM 1696 N N . VAL A 1 227 ? -14.815 -6.807 -5.152 1.00 83.69 227 VAL A N 1
ATOM 1697 C CA . VAL A 1 227 ? -16.104 -6.984 -4.478 1.00 83.69 227 VAL A CA 1
ATOM 1698 C C . VAL A 1 227 ? -15.906 -6.872 -2.968 1.00 83.69 227 VAL A C 1
ATOM 1700 O O . VAL A 1 227 ? -15.015 -7.498 -2.396 1.00 83.69 227 VAL A O 1
ATOM 1703 N N . ALA A 1 228 ? -16.758 -6.093 -2.305 1.00 84.12 228 ALA A N 1
ATOM 1704 C CA . ALA A 1 228 ? -16.790 -6.017 -0.851 1.00 84.12 228 ALA A CA 1
ATOM 1705 C C . ALA A 1 228 ? -17.847 -6.962 -0.267 1.00 84.12 228 ALA A C 1
ATOM 1707 O O . ALA A 1 228 ? -18.986 -7.023 -0.734 1.00 84.12 228 ALA A O 1
ATOM 1708 N N . VAL A 1 229 ? -17.491 -7.665 0.807 1.00 84.94 229 VAL A N 1
ATOM 1709 C CA . VAL A 1 229 ? -18.419 -8.504 1.571 1.00 84.94 229 VAL A CA 1
ATOM 1710 C C . VAL A 1 229 ? -18.936 -7.723 2.766 1.00 84.94 229 VAL A C 1
ATOM 1712 O O . VAL A 1 229 ? -18.160 -7.163 3.536 1.00 84.94 229 VAL A O 1
ATOM 1715 N N . ARG A 1 230 ? -20.256 -7.716 2.960 1.00 82.94 230 ARG A N 1
ATOM 1716 C CA . ARG A 1 230 ? -20.877 -7.100 4.137 1.00 82.94 230 ARG A CA 1
ATOM 1717 C C . ARG A 1 230 ? -20.944 -8.098 5.300 1.00 82.94 230 ARG A C 1
ATOM 1719 O O . ARG A 1 230 ? -21.444 -9.207 5.100 1.00 82.94 230 ARG A O 1
ATOM 1726 N N . PRO A 1 231 ? -20.487 -7.725 6.510 1.00 81.56 231 PRO A N 1
ATOM 1727 C CA . PRO A 1 231 ? -20.636 -8.572 7.687 1.00 81.56 231 PRO A CA 1
ATOM 1728 C C . PRO A 1 231 ? -22.115 -8.810 7.998 1.00 81.56 231 PRO A C 1
ATOM 1730 O O . PRO A 1 231 ? -22.915 -7.874 7.994 1.00 81.56 231 PRO A O 1
ATOM 1733 N N . LYS A 1 232 ? -22.478 -10.050 8.345 1.00 83.88 232 LYS A N 1
ATOM 1734 C CA . LYS A 1 232 ? -23.747 -10.292 9.044 1.00 83.88 232 LYS A CA 1
ATOM 1735 C C . LYS A 1 232 ? -23.591 -9.801 10.478 1.00 83.88 232 LYS A C 1
ATOM 1737 O O . LYS A 1 232 ? -22.652 -10.211 11.155 1.00 83.88 232 LYS A O 1
ATOM 1742 N N . LEU A 1 233 ? -24.484 -8.929 10.927 1.00 84.94 233 LEU A N 1
ATOM 1743 C CA . LEU A 1 233 ? -24.491 -8.424 12.297 1.00 84.94 233 LEU A CA 1
ATOM 1744 C C . LEU A 1 233 ? -25.509 -9.213 13.124 1.00 84.94 233 LEU A C 1
ATOM 1746 O O . LEU A 1 233 ? -26.642 -9.411 12.693 1.00 84.94 233 LEU A O 1
ATOM 1750 N N . GLU A 1 234 ? -25.094 -9.662 14.299 1.00 85.88 234 GLU A N 1
ATOM 1751 C CA . GLU A 1 234 ? -25.959 -10.184 15.350 1.00 85.88 234 GLU A CA 1
ATOM 1752 C C . GLU A 1 234 ? -26.223 -9.047 16.337 1.00 85.88 234 GLU A C 1
ATOM 1754 O O . GLU A 1 234 ? -25.289 -8.417 16.840 1.00 85.88 234 GLU A O 1
ATOM 1759 N N . ILE A 1 235 ? -27.502 -8.752 16.553 1.00 89.12 235 ILE A N 1
ATOM 1760 C CA . ILE A 1 235 ? -27.963 -7.682 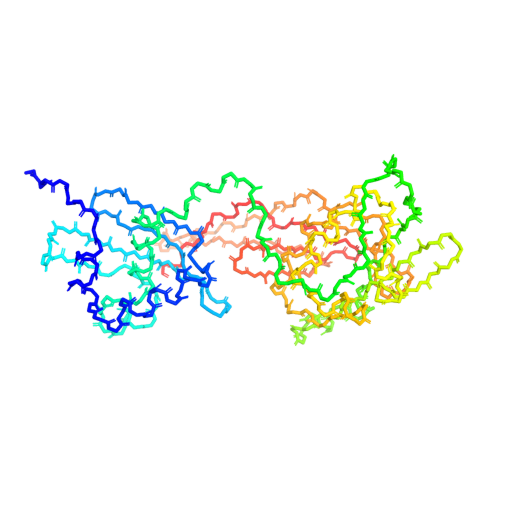17.434 1.00 89.12 235 ILE A CA 1
ATOM 1761 C C . ILE A 1 235 ? -28.688 -8.347 18.598 1.00 89.12 235 ILE A C 1
ATOM 1763 O O . ILE A 1 235 ? -29.652 -9.079 18.390 1.00 89.12 235 ILE A O 1
ATOM 1767 N N . GLU A 1 236 ? -28.213 -8.092 19.809 1.00 90.56 236 GLU A N 1
ATOM 1768 C CA . GLU A 1 236 ? -28.778 -8.621 21.043 1.00 90.56 236 GLU A CA 1
ATOM 1769 C C . GLU A 1 236 ? -29.220 -7.456 21.927 1.00 90.56 236 GLU A C 1
ATOM 1771 O O . GLU A 1 236 ? -28.444 -6.537 22.201 1.00 90.56 236 GLU A O 1
ATOM 1776 N N . GLN A 1 237 ? -30.482 -7.477 22.352 1.00 90.69 237 GLN A N 1
ATOM 1777 C CA . GLN A 1 237 ? -31.015 -6.482 23.272 1.00 90.69 237 GLN A CA 1
ATOM 1778 C C . GLN A 1 237 ? -30.746 -6.937 24.707 1.00 90.69 237 GLN A C 1
ATOM 1780 O O . GLN A 1 237 ? -31.192 -7.999 25.138 1.00 90.69 237 GLN A O 1
ATOM 1785 N N . CYS A 1 238 ? -29.989 -6.135 25.444 1.00 87.19 238 CYS A N 1
ATOM 1786 C CA . CYS A 1 238 ? -29.623 -6.409 26.822 1.00 87.19 238 CYS A CA 1
ATOM 1787 C C . CYS A 1 238 ? -30.808 -6.130 27.759 1.00 87.19 238 CYS A C 1
ATOM 1789 O O . CYS A 1 238 ? -31.596 -5.211 27.535 1.00 87.19 238 CYS A O 1
ATOM 1791 N N . ALA A 1 239 ? -30.887 -6.865 28.872 1.00 84.12 239 ALA A N 1
ATOM 1792 C CA . ALA A 1 239 ? -31.948 -6.712 29.875 1.00 84.12 239 ALA A CA 1
ATOM 1793 C C . ALA A 1 239 ? -32.031 -5.299 30.498 1.00 84.12 239 ALA A C 1
ATOM 1795 O O . ALA A 1 239 ? -33.073 -4.909 31.012 1.00 84.12 239 ALA A O 1
ATOM 1796 N N . ASN A 1 240 ? -30.951 -4.514 30.427 1.00 88.62 240 ASN A N 1
ATOM 1797 C CA . ASN A 1 240 ? -30.897 -3.116 30.866 1.00 88.62 240 ASN A CA 1
ATOM 1798 C C . ASN A 1 240 ? -31.358 -2.104 29.793 1.00 88.62 240 ASN A C 1
ATOM 1800 O O . ASN A 1 240 ? -31.155 -0.905 29.964 1.00 88.62 240 ASN A O 1
ATOM 1804 N N . GLY A 1 241 ? -31.911 -2.569 28.668 1.00 87.62 241 GLY A N 1
ATOM 1805 C CA . GLY A 1 241 ? -32.289 -1.727 27.530 1.00 87.62 241 GLY A CA 1
ATOM 1806 C C . GLY A 1 241 ? -31.129 -1.348 26.601 1.00 87.62 241 GLY A C 1
ATOM 1807 O O . GLY A 1 241 ? -31.353 -0.653 25.613 1.00 87.62 241 GLY A O 1
ATOM 1808 N N . GLY A 1 242 ? -29.901 -1.801 26.880 1.00 89.69 242 GLY A N 1
ATOM 1809 C CA . GLY A 1 242 ? -28.757 -1.638 25.983 1.00 89.69 242 GLY A CA 1
ATOM 1810 C C . GLY A 1 242 ? -28.853 -2.520 24.734 1.00 89.69 242 GLY A C 1
ATOM 1811 O O . GLY A 1 242 ? -29.610 -3.486 24.695 1.00 89.69 242 GLY A O 1
ATOM 1812 N N . ILE A 1 243 ? -28.057 -2.209 23.710 1.00 90.56 243 ILE A N 1
ATOM 1813 C CA . ILE A 1 243 ? -27.967 -3.003 22.478 1.00 90.56 243 ILE A CA 1
ATOM 1814 C C . ILE A 1 243 ? -26.514 -3.424 22.280 1.00 90.56 243 ILE A C 1
ATOM 1816 O O . ILE A 1 243 ? -25.616 -2.584 22.248 1.00 90.56 243 ILE A O 1
ATOM 1820 N N . THR A 1 244 ? -26.289 -4.723 22.111 1.00 86.31 244 THR A N 1
ATOM 1821 C CA . THR A 1 244 ? -24.995 -5.280 21.717 1.00 86.31 244 THR A CA 1
ATOM 1822 C C . THR A 1 244 ? -25.042 -5.647 20.242 1.00 86.31 244 THR A C 1
ATOM 1824 O O . THR A 1 244 ? -25.910 -6.402 19.816 1.00 86.31 244 THR A O 1
ATOM 1827 N N . VAL A 1 245 ? -24.091 -5.139 19.458 1.00 83.56 245 VAL A N 1
ATOM 1828 C CA . VAL A 1 245 ? -23.948 -5.471 18.034 1.00 83.56 245 VAL A CA 1
ATOM 1829 C C . VAL A 1 245 ? -22.625 -6.200 17.833 1.00 83.56 245 VAL A C 1
ATOM 1831 O O . VAL A 1 245 ? -21.565 -5.672 18.168 1.00 83.56 245 VAL A O 1
ATOM 1834 N N . LYS A 1 246 ? -22.671 -7.414 17.285 1.00 82.44 246 LYS A N 1
ATOM 1835 C CA . LYS A 1 246 ? -21.492 -8.240 16.990 1.00 82.44 246 LYS A CA 1
ATOM 1836 C C . LYS A 1 246 ? -21.481 -8.609 15.514 1.00 82.44 246 LYS A C 1
ATOM 1838 O O . LYS A 1 246 ? -22.498 -9.011 14.964 1.00 82.44 246 LYS A O 1
ATOM 1843 N N . ALA A 1 247 ? -20.329 -8.514 14.858 1.00 81.50 247 ALA A N 1
ATOM 1844 C CA . ALA A 1 247 ? -20.176 -9.083 13.523 1.00 81.50 247 ALA A CA 1
ATOM 1845 C C . ALA A 1 247 ? -20.001 -10.601 13.638 1.00 81.50 247 ALA A C 1
ATOM 1847 O O . ALA A 1 247 ? -19.115 -11.074 14.353 1.00 81.50 247 ALA A O 1
ATOM 1848 N N . LYS A 1 248 ? -20.828 -11.364 12.923 1.00 80.81 248 LYS A N 1
ATOM 1849 C CA . LYS A 1 248 ? -20.733 -12.820 12.886 1.00 80.81 248 LYS A CA 1
ATOM 1850 C C . LYS A 1 248 ? -19.424 -13.219 12.190 1.00 80.81 248 LYS A C 1
ATOM 1852 O O . LYS A 1 248 ? -19.213 -12.814 11.043 1.00 80.81 248 LYS A O 1
ATOM 1857 N N . PRO A 1 249 ? -18.548 -14.002 12.841 1.00 72.00 249 PRO A N 1
ATOM 1858 C CA . PRO A 1 249 ? -17.296 -14.424 12.230 1.00 72.00 249 PRO A CA 1
ATOM 1859 C C . PRO A 1 249 ? -17.573 -15.315 11.017 1.00 72.00 249 PRO A C 1
ATOM 1861 O O . PRO A 1 249 ? -18.416 -16.215 11.071 1.00 72.00 249 PRO A O 1
ATOM 1864 N N . MET A 1 250 ? -16.854 -15.078 9.919 1.00 80.12 250 MET A N 1
ATOM 1865 C CA . MET A 1 250 ? -16.907 -15.965 8.760 1.00 80.12 250 MET A CA 1
ATOM 1866 C C . MET A 1 250 ? -15.904 -17.115 8.931 1.00 80.12 250 MET A C 1
ATOM 1868 O O . MET A 1 250 ? -14.722 -16.862 9.188 1.00 80.12 250 MET A O 1
ATOM 1872 N N . PRO A 1 251 ? -16.339 -18.381 8.802 1.00 81.50 251 PRO A N 1
ATOM 1873 C CA . PRO A 1 251 ? -15.460 -19.527 8.998 1.00 81.50 251 PRO A CA 1
ATOM 1874 C C . PRO A 1 251 ? -14.336 -19.550 7.955 1.00 81.50 251 PRO A C 1
ATOM 1876 O O . PRO A 1 251 ? -14.540 -19.183 6.797 1.00 81.50 251 PRO A O 1
ATOM 1879 N N . ASN A 1 252 ? -13.152 -20.016 8.362 1.00 85.62 252 ASN A N 1
ATOM 1880 C CA . ASN A 1 252 ? -11.956 -20.132 7.514 1.00 85.62 252 ASN A CA 1
ATOM 1881 C C . ASN A 1 252 ? -11.512 -18.811 6.858 1.00 85.62 252 ASN A C 1
ATOM 1883 O O . ASN A 1 252 ? -10.988 -18.810 5.742 1.00 85.62 252 ASN A O 1
ATOM 1887 N N . THR A 1 253 ? -11.724 -17.688 7.547 1.00 88.81 253 THR A N 1
ATOM 1888 C CA . THR A 1 253 ? -11.250 -16.371 7.115 1.00 88.81 253 THR A CA 1
ATOM 1889 C C . THR A 1 253 ? -10.322 -15.762 8.159 1.00 88.81 253 THR A C 1
ATOM 1891 O O . THR A 1 253 ? -10.503 -15.958 9.361 1.00 88.81 253 THR A O 1
ATOM 1894 N N . MET A 1 254 ? -9.314 -15.023 7.699 1.00 90.94 254 MET A N 1
ATOM 1895 C CA . MET A 1 254 ? -8.447 -14.219 8.556 1.00 90.94 254 MET A CA 1
ATOM 1896 C C . MET A 1 254 ? -8.797 -12.744 8.371 1.00 90.94 254 MET A C 1
ATOM 1898 O O . MET A 1 254 ? -8.654 -12.214 7.271 1.00 90.94 254 MET A O 1
ATOM 1902 N N . LEU A 1 255 ? -9.236 -12.083 9.444 1.00 89.62 255 LEU A N 1
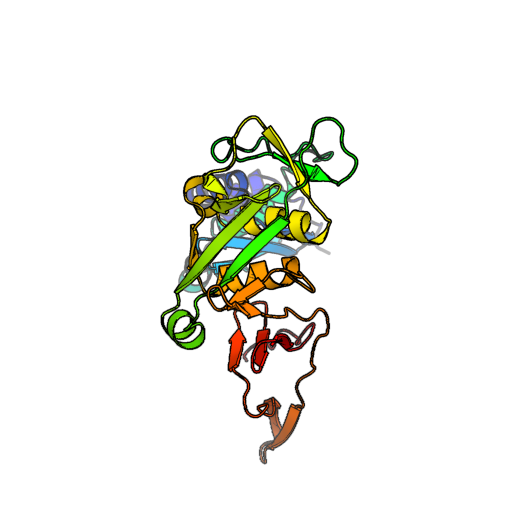ATOM 1903 C CA . LEU A 1 255 ? -9.510 -10.647 9.441 1.00 89.62 255 LEU A CA 1
ATOM 1904 C C . LEU A 1 255 ? -8.204 -9.849 9.514 1.00 89.62 255 LEU A C 1
ATOM 1906 O O . LEU A 1 255 ? -7.414 -9.988 10.450 1.00 89.62 255 LEU A O 1
ATOM 1910 N N . LEU A 1 256 ? -8.006 -8.982 8.530 1.00 91.00 256 LEU A N 1
ATOM 1911 C CA . LEU A 1 256 ? -6.902 -8.042 8.409 1.00 91.00 256 LEU A CA 1
ATOM 1912 C C . LEU A 1 256 ? -7.488 -6.646 8.528 1.00 91.00 256 LEU A C 1
ATOM 1914 O O . LEU A 1 256 ? -8.331 -6.266 7.726 1.00 91.00 256 LEU A O 1
ATOM 1918 N N . TRP A 1 257 ? -7.077 -5.876 9.522 1.00 87.88 257 TRP A N 1
ATOM 1919 C CA . TRP A 1 257 ? -7.674 -4.566 9.736 1.00 87.88 257 TRP A CA 1
ATOM 1920 C C . TRP A 1 257 ? -6.657 -3.561 10.261 1.00 87.88 257 TRP A C 1
ATOM 1922 O O . TRP A 1 257 ? -5.655 -3.923 10.889 1.00 87.88 257 TRP A O 1
ATOM 1932 N N . ASN A 1 258 ? -6.929 -2.296 9.975 1.00 77.88 258 ASN A N 1
ATOM 1933 C CA . ASN A 1 258 ? -6.308 -1.131 10.590 1.00 77.88 258 ASN A CA 1
ATOM 1934 C C . ASN A 1 258 ? -7.419 -0.136 10.983 1.00 77.88 258 ASN A C 1
ATOM 1936 O O . ASN A 1 258 ? -8.595 -0.484 11.040 1.00 77.88 258 ASN A O 1
ATOM 1940 N N . ALA A 1 259 ? -7.052 1.112 11.273 1.00 72.44 259 ALA A N 1
ATOM 1941 C CA . ALA A 1 259 ? -8.013 2.130 11.689 1.00 72.44 259 ALA A CA 1
ATOM 1942 C C . ALA A 1 259 ? -9.021 2.545 10.595 1.00 72.44 259 ALA A C 1
ATOM 1944 O O . ALA A 1 259 ? -10.039 3.143 10.932 1.00 72.44 259 ALA A O 1
ATOM 1945 N N . THR A 1 260 ? -8.739 2.288 9.313 1.00 72.56 260 THR A N 1
ATOM 1946 C CA . THR A 1 260 ? -9.530 2.804 8.177 1.00 72.56 260 THR A CA 1
ATOM 1947 C C . THR A 1 260 ? -10.152 1.716 7.315 1.00 72.56 260 THR A C 1
ATOM 1949 O O . THR A 1 260 ? -11.167 1.954 6.667 1.00 72.56 260 THR A O 1
ATOM 1952 N N . ASP A 1 261 ? -9.564 0.527 7.312 1.00 80.56 261 ASP A N 1
ATOM 1953 C CA . ASP A 1 261 ? -9.856 -0.539 6.375 1.00 80.56 261 ASP A CA 1
ATOM 1954 C C . ASP A 1 261 ? -9.899 -1.884 7.092 1.00 80.56 261 ASP A C 1
ATOM 1956 O O . ASP A 1 261 ? -9.097 -2.191 7.979 1.00 80.56 261 ASP A O 1
ATOM 1960 N N . ALA A 1 262 ? -10.829 -2.717 6.643 1.00 88.31 262 ALA A N 1
ATOM 1961 C CA . ALA A 1 262 ? -10.919 -4.113 7.013 1.00 88.31 262 ALA A CA 1
ATOM 1962 C C . ALA A 1 262 ? -10.991 -4.957 5.740 1.00 88.31 262 ALA A C 1
ATOM 1964 O O . ALA A 1 262 ? -11.714 -4.651 4.791 1.00 88.31 262 ALA A O 1
ATOM 1965 N N . TRP A 1 263 ? -10.214 -6.026 5.733 1.00 92.00 263 TRP A N 1
ATOM 1966 C CA . TRP A 1 263 ? -10.080 -6.992 4.660 1.00 92.00 263 TRP A CA 1
ATOM 1967 C C . TRP A 1 263 ? -10.121 -8.389 5.261 1.00 92.00 263 TRP A C 1
ATOM 1969 O O . TRP A 1 263 ? -9.725 -8.612 6.403 1.00 92.00 263 TRP A O 1
ATOM 1979 N N . LEU A 1 264 ? -10.574 -9.354 4.483 1.00 92.62 264 LEU A N 1
ATOM 1980 C CA . LEU A 1 264 ? -10.505 -10.762 4.821 1.00 92.62 264 LEU A CA 1
ATOM 1981 C C . LEU A 1 264 ? -9.563 -11.448 3.858 1.00 92.62 264 LEU A C 1
ATOM 1983 O O . LEU A 1 264 ? -9.659 -11.244 2.653 1.00 92.62 264 LEU A O 1
ATOM 1987 N N . LEU A 1 265 ? -8.701 -12.302 4.393 1.00 93.75 265 LEU A N 1
ATOM 1988 C CA . LEU A 1 265 ? -8.031 -13.318 3.602 1.00 93.75 265 LEU A CA 1
ATOM 1989 C C . LEU A 1 265 ? -8.817 -14.624 3.729 1.00 93.75 265 LEU A C 1
ATOM 1991 O O . LEU A 1 265 ? -8.894 -15.205 4.817 1.00 93.75 265 LEU A O 1
ATOM 1995 N N . GLN A 1 266 ? -9.388 -15.084 2.619 1.00 89.75 266 GLN A N 1
ATOM 1996 C CA . GLN A 1 266 ? -10.047 -16.381 2.507 1.00 89.75 266 GLN A CA 1
ATOM 1997 C C . GLN A 1 266 ? -9.326 -17.213 1.446 1.00 89.75 266 GLN A C 1
ATOM 1999 O O . GLN A 1 266 ? -9.353 -16.895 0.260 1.00 89.75 266 GLN A O 1
ATOM 2004 N N . LYS A 1 267 ? -8.676 -18.304 1.868 1.00 87.50 267 LYS A N 1
ATOM 2005 C CA . LYS A 1 267 ? -7.811 -19.128 1.005 1.00 87.50 267 LYS A CA 1
ATOM 2006 C C . LYS A 1 267 ? -6.708 -18.288 0.334 1.00 87.50 267 LYS A C 1
ATOM 2008 O O . LYS A 1 267 ? -5.685 -18.030 0.957 1.00 87.50 267 LYS A O 1
ATOM 2013 N N . GLN A 1 268 ? -6.910 -17.888 -0.919 1.00 92.56 268 GLN A N 1
ATOM 2014 C CA . GLN A 1 268 ? -5.973 -17.121 -1.747 1.00 92.56 268 GLN A CA 1
ATOM 2015 C C . GLN A 1 268 ? -6.599 -15.806 -2.241 1.00 92.56 268 GLN A C 1
ATOM 2017 O O . GLN A 1 268 ? -6.093 -15.188 -3.172 1.00 92.56 268 GLN A O 1
ATOM 2022 N N . GLU A 1 269 ? -7.709 -15.384 -1.635 1.00 94.38 269 GLU A N 1
ATOM 2023 C CA . GLU A 1 269 ? -8.431 -14.176 -2.013 1.00 94.38 269 GLU A CA 1
ATOM 2024 C C . GLU A 1 269 ? -8.454 -13.171 -0.859 1.00 94.38 269 GLU A C 1
ATOM 2026 O O . GLU A 1 269 ? -8.856 -13.498 0.261 1.00 94.38 269 GLU A O 1
ATOM 2031 N N . PHE A 1 270 ? -8.021 -11.944 -1.147 1.00 95.00 270 PHE A N 1
ATOM 2032 C CA . PHE A 1 270 ? -8.233 -10.782 -0.296 1.00 95.00 270 PHE A CA 1
ATOM 2033 C C . PHE A 1 270 ? -9.538 -10.108 -0.705 1.00 95.00 270 PHE A C 1
ATOM 2035 O O . PHE A 1 270 ? -9.677 -9.668 -1.843 1.00 95.00 270 PHE A O 1
ATOM 2042 N N . VAL A 1 271 ? -10.477 -9.997 0.225 1.00 92.75 271 VAL A N 1
ATOM 2043 C CA . VAL A 1 271 ? -11.802 -9.420 -0.018 1.00 92.75 271 VAL A CA 1
ATOM 2044 C C . VAL A 1 271 ? -12.031 -8.290 0.966 1.00 92.75 271 VAL A C 1
ATOM 2046 O O . VAL A 1 271 ? -11.771 -8.445 2.161 1.00 92.75 271 VAL A O 1
ATOM 2049 N N . ARG A 1 272 ? -12.518 -7.144 0.494 1.00 90.38 272 ARG A N 1
ATOM 2050 C CA . ARG A 1 272 ? -12.818 -6.026 1.390 1.00 90.38 272 ARG A CA 1
ATOM 2051 C C . ARG A 1 272 ? -13.963 -6.414 2.330 1.00 90.38 272 ARG A C 1
ATOM 2053 O O . ARG A 1 272 ? -14.965 -6.974 1.885 1.00 90.38 272 ARG A O 1
ATOM 2060 N N . TYR A 1 273 ? -13.818 -6.143 3.624 1.00 86.94 273 TYR A N 1
ATOM 2061 C CA . TYR A 1 273 ? -14.798 -6.510 4.644 1.00 86.94 273 TYR A CA 1
ATOM 2062 C C . TYR A 1 273 ? -15.530 -5.281 5.164 1.00 86.94 273 TYR A C 1
ATOM 2064 O O . TYR A 1 273 ? -15.052 -4.558 6.036 1.00 86.94 273 TYR A O 1
ATOM 2072 N N . GLY A 1 274 ? -16.714 -5.066 4.604 1.00 74.81 274 GLY A N 1
ATOM 2073 C CA . GLY A 1 274 ? -17.488 -3.847 4.749 1.00 74.81 274 GLY A CA 1
ATOM 2074 C C . GLY A 1 274 ? -17.023 -2.746 3.795 1.00 74.81 274 GLY A C 1
ATOM 2075 O O . GLY A 1 274 ? -15.871 -2.676 3.376 1.00 74.81 274 GLY A O 1
ATOM 2076 N N . GLU A 1 275 ? -17.951 -1.853 3.478 1.00 60.97 275 GLU A N 1
ATOM 2077 C CA . GLU A 1 275 ? -17.668 -0.525 2.944 1.00 60.97 275 GLU A CA 1
ATOM 2078 C C . GLU A 1 275 ? -18.393 0.457 3.842 1.00 60.97 275 GLU A C 1
ATOM 2080 O O . GLU A 1 275 ? -19.558 0.225 4.164 1.00 60.97 275 GLU A O 1
ATOM 2085 N N . ALA A 1 276 ? -17.695 1.504 4.285 1.00 48.12 276 ALA A N 1
ATOM 2086 C CA . ALA A 1 276 ? -18.257 2.491 5.199 1.00 48.12 276 ALA A CA 1
ATOM 2087 C C . ALA A 1 276 ? -18.941 1.841 6.419 1.00 48.12 276 ALA A C 1
ATOM 2089 O O . ALA A 1 276 ? -20.112 2.099 6.699 1.00 48.12 276 ALA A O 1
ATOM 2090 N N . LEU A 1 277 ? -18.214 0.995 7.166 1.00 39.75 277 LEU A N 1
ATOM 2091 C CA . LEU A 1 277 ? -18.628 0.720 8.543 1.00 39.75 277 LEU A CA 1
ATOM 2092 C C . LEU A 1 277 ? -18.736 2.092 9.224 1.00 39.75 277 LEU A C 1
ATOM 2094 O O . LEU A 1 277 ? -17.738 2.822 9.213 1.00 39.75 277 LEU A O 1
ATOM 2098 N N . PRO A 1 278 ? -19.917 2.499 9.731 1.00 33.97 278 PRO A N 1
ATOM 2099 C CA . PRO A 1 278 ? -20.032 3.778 10.408 1.00 33.97 278 PRO A CA 1
ATOM 2100 C C . PRO A 1 278 ? -18.971 3.774 11.497 1.00 33.97 278 PRO A C 1
ATOM 2102 O O . PRO A 1 278 ? -18.853 2.787 12.226 1.00 33.97 278 PRO A O 1
ATOM 2105 N N . ALA A 1 279 ? -18.148 4.823 11.540 1.00 31.39 279 ALA A N 1
ATOM 2106 C CA . ALA A 1 279 ? -17.164 4.997 12.591 1.00 31.39 279 ALA A CA 1
ATOM 2107 C C . ALA A 1 279 ? -17.917 4.940 13.925 1.00 31.39 279 ALA A C 1
ATOM 2109 O O . ALA A 1 279 ? -18.543 5.913 14.340 1.00 31.39 279 ALA A O 1
ATOM 2110 N N . GLY A 1 280 ? -17.931 3.761 14.543 1.00 31.34 280 GLY A N 1
ATOM 2111 C CA . GLY A 1 280 ? -18.513 3.550 15.849 1.00 31.34 280 GLY A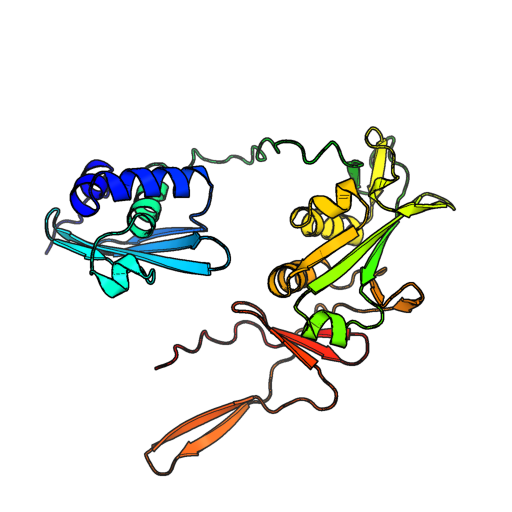 CA 1
ATOM 2112 C C . GLY A 1 280 ? -17.660 4.342 16.815 1.00 31.34 280 GLY A C 1
ATOM 2113 O O . GLY A 1 280 ? -16.528 3.958 17.105 1.00 31.34 280 GLY A O 1
ATOM 2114 N N . ALA A 1 281 ? -18.176 5.486 17.253 1.00 26.62 281 ALA A N 1
ATOM 2115 C CA . ALA A 1 281 ? -17.639 6.166 18.409 1.00 26.62 281 ALA A CA 1
ATOM 2116 C C . ALA A 1 281 ? -17.738 5.178 19.574 1.00 26.62 281 ALA A C 1
ATOM 2118 O O . ALA A 1 281 ? -18.832 4.759 19.947 1.00 26.62 281 ALA A O 1
ATOM 2119 N N . ALA A 1 282 ? -16.589 4.763 20.102 1.00 30.22 282 ALA A N 1
ATOM 2120 C CA . ALA A 1 282 ? -16.553 4.166 21.422 1.00 30.22 282 ALA A CA 1
ATOM 2121 C C . ALA A 1 282 ? -17.098 5.220 22.397 1.00 30.22 282 ALA A C 1
ATOM 2123 O O . ALA A 1 282 ? -16.532 6.314 22.489 1.00 30.22 282 ALA A O 1
ATOM 2124 N N . HIS A 1 283 ? -18.231 4.911 23.027 1.00 33.31 283 HIS A N 1
ATOM 2125 C CA . HIS A 1 283 ? -18.669 5.580 24.247 1.00 33.31 283 HIS A CA 1
ATOM 2126 C C . HIS A 1 283 ? -17.764 5.163 25.406 1.00 33.31 283 HIS A C 1
ATOM 2128 O O . HIS A 1 283 ? -17.372 3.973 25.440 1.00 33.31 283 HIS A O 1
#

Sequence (283 aa):
MSTPIPLTERLLINAGGWPAMKAARDVVKAGRVTEARYEPPLLTGFVREGAKNYRSGLRIKSAADVENLCTCWESRSSGKICGHSVAVGLALLRPVSAIVLEQPKIEEAPAGPKFVPIGSEDAKPAKLHLILPPNFMSAWAKGQVMLVVEAEVGANRTLLSALPKNAAFAADESDLALIEGLRAFPAIFASGMALSSRDAFLRLLPSLQNHPRITFGKAVRVTISSVAVRPKLEIEQCANGGITVKAKPMPNTMLLWNATDAWLLQKQEFVRYGEALPAGAAH